Protein AF-A0A3D5KR63-F1 (afdb_monomer_lite)

pLDDT: mean 87.63, std 10.9, range [44.59, 97.62]

Secondary structure (DSSP, 8-state):
----HHHHHHHHHHHHHHHHTT--BTTPPPPPHHHHHHHHHHHHHHHHHHHH--HHHHSS------S-SS-HHHHHHHHHHHHHHHHHHHTS-HHHHHHTT----TTS-S-TTHHHHHHHHHHHHHHHHHHHHHHH--HHHHHHHHHHHHHHHHTT-HHHHHHHHHHHHHHHHHHSSS--HHHHHHHHHHHHHHHHHHHHHHHHHHHHHTTSS--HHHHHHHTTB-HHHHHSSS-TTHHHHHHHHHHHHHHHHHHHHHS------HHHHHT--

Radius of gyration: 22.44 Å; chains: 1; bounding box: 54×54×46 Å

Sequence (273 aa):
MIINPHICYILGFLVSILVYQLGWSDVYPPLSISLLIFLGVTIASHFFSSYQWKKSVASASFKKSERAKINPWLITVVVYFLWTLDFFHEGGIPLIKILTHQPYDYKQFGVPSLHVFTVTFASFYCIYLLYFFLNTKQRHYFLLYIINMSASFLIYSRSMLFFNLASSFFLYLILLKQIPLRIIYIGTPVVLVLFYFFGMVGTKRVSEESGVLYDHNLFLDNGRATKEFRESKIPKEFFWSYFYISSPLANLQVNINTYKVKPITVTRILEYV

Foldseek 3Di:
DQDQVLVVVLVLVVVLVVLQVVCQFPLFDDFDPVNVVVNVVSNVVSVVVSVVPDCCVLPVDPPLPQDDPDDLVVVLVVLVVLVVQQQVVQVHFQLVCVVVVHDDDLVPGGDPPSVVVSLVVLLVSLLVLLLNCVRNVDVVSVVSSVVSLCSCNRSVPPPSNVSSVVSNVSSVSSVPPDDDVCCVVVVVVVVVVVLLVQLQVVQCVQQVVVVHDRDLVSVCVVRVGDPCLVPDPDPSSNVVVSCVSHVVSSVVRVCVVPDDDDDDDPVVVVVVD

Structure (mmCIF, N/CA/C/O backbone):
data_AF-A0A3D5KR63-F1
#
_entry.id   AF-A0A3D5KR63-F1
#
loop_
_atom_site.group_PDB
_atom_site.id
_atom_site.type_symbol
_atom_site.label_atom_id
_atom_site.label_alt_id
_atom_site.label_comp_id
_atom_site.label_asym_id
_atom_site.label_entity_id
_atom_site.label_seq_id
_atom_site.pdbx_PDB_ins_code
_atom_site.Cartn_x
_atom_site.Cartn_y
_atom_site.Cartn_z
_atom_site.occupancy
_atom_site.B_iso_or_equiv
_atom_site.auth_seq_id
_atom_site.auth_comp_id
_atom_site.auth_asym_id
_atom_site.auth_atom_id
_atom_site.pdbx_PDB_model_num
ATOM 1 N N . MET A 1 1 ? 2.847 6.114 20.865 1.00 47.84 1 MET A N 1
ATOM 2 C CA . MET A 1 1 ? 2.874 7.001 19.686 1.00 47.84 1 MET A CA 1
ATOM 3 C C . MET A 1 1 ? 1.706 6.558 18.836 1.00 47.84 1 MET A C 1
ATOM 5 O O . MET A 1 1 ? 1.782 5.486 18.258 1.00 47.84 1 MET A O 1
ATOM 9 N N . ILE A 1 2 ? 0.579 7.266 18.915 1.00 53.16 2 ILE A N 1
ATOM 10 C CA . ILE A 1 2 ? -0.562 6.945 18.051 1.00 53.16 2 ILE A CA 1
ATOM 11 C C . ILE A 1 2 ? -0.111 7.308 16.642 1.00 53.16 2 ILE A C 1
ATOM 13 O O . ILE A 1 2 ? 0.530 8.348 16.478 1.00 53.16 2 ILE A O 1
ATOM 17 N N . ILE A 1 3 ? -0.339 6.413 15.683 1.00 68.25 3 ILE A N 1
ATOM 18 C CA . ILE A 1 3 ? 0.099 6.575 14.298 1.00 68.25 3 ILE A CA 1
ATOM 19 C C . ILE A 1 3 ? -0.317 7.956 13.806 1.00 68.25 3 ILE A C 1
ATOM 21 O O . ILE A 1 3 ? -1.502 8.251 13.664 1.00 68.25 3 ILE A O 1
ATOM 25 N N . ASN A 1 4 ? 0.674 8.818 13.618 1.00 80.06 4 ASN A N 1
ATOM 26 C CA . ASN A 1 4 ? 0.459 10.148 13.095 1.00 80.06 4 ASN A CA 1
ATOM 27 C C . ASN A 1 4 ? 0.419 10.016 11.566 1.00 80.06 4 ASN A C 1
ATOM 29 O O . ASN A 1 4 ? 1.430 9.606 10.987 1.00 80.06 4 ASN A O 1
ATOM 33 N N . PRO A 1 5 ? -0.706 10.335 10.903 1.00 83.62 5 PRO A N 1
ATOM 34 C CA . PRO A 1 5 ? -0.823 10.180 9.454 1.00 83.62 5 PRO A CA 1
ATOM 35 C C . PRO A 1 5 ? 0.239 10.991 8.700 1.00 83.62 5 PRO A C 1
ATOM 37 O O . PRO A 1 5 ? 0.730 10.547 7.663 1.00 83.62 5 PRO A O 1
ATOM 40 N N . HIS A 1 6 ? 0.680 12.125 9.256 1.00 88.94 6 HIS A N 1
ATOM 41 C CA . HIS A 1 6 ? 1.774 12.901 8.682 1.00 88.94 6 HIS A CA 1
ATOM 42 C C . HIS A 1 6 ? 3.114 12.161 8.756 1.00 88.94 6 HIS A C 1
ATOM 44 O O . HIS A 1 6 ? 3.881 12.215 7.802 1.00 88.94 6 HIS A O 1
ATOM 50 N N . ILE A 1 7 ? 3.378 11.410 9.831 1.00 88.25 7 ILE A N 1
ATOM 51 C CA . ILE A 1 7 ? 4.582 10.569 9.929 1.00 88.25 7 ILE A CA 1
ATOM 52 C C . ILE A 1 7 ? 4.519 9.423 8.913 1.00 88.25 7 ILE A C 1
ATOM 54 O O . ILE A 1 7 ? 5.523 9.137 8.270 1.00 88.25 7 ILE A O 1
ATOM 58 N N . CYS A 1 8 ? 3.355 8.793 8.713 1.00 86.62 8 CYS A N 1
ATOM 59 C CA . CYS A 1 8 ? 3.197 7.761 7.681 1.00 86.62 8 CYS A CA 1
ATOM 60 C C . CYS A 1 8 ? 3.480 8.295 6.274 1.00 86.62 8 CYS A C 1
ATOM 62 O O . CYS A 1 8 ? 4.173 7.627 5.510 1.00 86.62 8 CYS A O 1
ATOM 64 N N . TYR A 1 9 ? 2.995 9.499 5.957 1.00 91.56 9 TYR A N 1
ATOM 65 C CA . TYR A 1 9 ? 3.309 10.179 4.700 1.00 91.56 9 TYR A CA 1
ATOM 66 C C . TYR A 1 9 ? 4.823 10.372 4.537 1.00 91.56 9 TYR A C 1
ATOM 68 O O . TYR A 1 9 ? 5.395 9.949 3.534 1.00 91.56 9 TYR A O 1
ATOM 76 N N . ILE A 1 10 ? 5.482 10.947 5.551 1.00 93.06 10 ILE A N 1
ATOM 77 C CA . ILE A 1 10 ? 6.930 11.202 5.534 1.00 93.06 10 ILE A CA 1
ATOM 78 C C . ILE A 1 10 ? 7.702 9.898 5.313 1.00 93.06 10 ILE A C 1
ATOM 80 O O . ILE A 1 10 ? 8.528 9.822 4.409 1.00 93.06 10 ILE A O 1
ATOM 84 N N . LEU A 1 11 ? 7.410 8.858 6.100 1.00 91.25 11 LEU A N 1
ATOM 85 C CA . LEU A 1 11 ? 8.089 7.567 5.989 1.00 91.25 11 LEU A CA 1
ATOM 86 C C . LEU A 1 11 ? 7.862 6.913 4.622 1.00 91.25 11 LEU A C 1
ATOM 88 O O . LEU A 1 11 ? 8.813 6.390 4.050 1.00 91.25 11 LEU A O 1
ATOM 92 N N . GLY A 1 12 ? 6.643 6.969 4.076 1.00 91.75 12 GLY A N 1
ATOM 93 C CA . GLY A 1 12 ? 6.335 6.403 2.761 1.00 91.75 12 GLY A CA 1
ATOM 94 C C . GLY A 1 12 ? 7.165 7.033 1.640 1.00 91.75 12 GLY A C 1
ATOM 95 O O . GLY A 1 12 ? 7.781 6.316 0.847 1.00 91.75 12 GLY A O 1
ATOM 96 N N . PHE A 1 13 ? 7.249 8.366 1.606 1.00 94.12 13 PHE A N 1
ATOM 97 C CA . PHE A 1 13 ? 8.059 9.068 0.609 1.00 94.12 13 PHE A CA 1
ATOM 98 C C . PHE A 1 13 ? 9.561 8.886 0.834 1.00 94.12 13 PHE A C 1
ATOM 100 O O . PHE A 1 13 ? 10.281 8.647 -0.131 1.00 94.12 13 PHE A O 1
ATOM 107 N N . LEU A 1 14 ? 10.041 8.928 2.082 1.00 94.62 14 LEU A N 1
ATOM 108 C CA . LEU A 1 14 ? 11.457 8.699 2.382 1.00 94.62 14 LEU A CA 1
ATOM 109 C C . LEU A 1 14 ? 11.905 7.294 1.978 1.00 94.62 14 LEU A C 1
ATOM 111 O O . LEU A 1 14 ? 12.930 7.160 1.318 1.00 94.62 14 LEU A O 1
ATOM 115 N N . VAL A 1 15 ? 11.130 6.257 2.312 1.00 94.19 15 VAL A N 1
ATOM 116 C CA . VAL A 1 15 ? 11.424 4.880 1.885 1.00 94.19 15 VAL A CA 1
ATOM 117 C C . VAL A 1 15 ? 11.458 4.790 0.363 1.00 94.19 15 VAL A C 1
ATOM 119 O O . VAL A 1 15 ? 12.393 4.216 -0.185 1.00 94.19 15 VAL A O 1
ATOM 122 N N . SER A 1 16 ? 10.494 5.402 -0.327 1.00 94.94 16 SER A N 1
ATOM 123 C CA . SER A 1 16 ? 10.452 5.387 -1.793 1.00 94.94 16 SER A CA 1
ATOM 124 C C . SER A 1 16 ? 11.680 6.065 -2.411 1.00 94.94 16 SER A C 1
ATOM 126 O O . SER A 1 16 ? 12.264 5.517 -3.341 1.00 94.94 16 SER A O 1
ATOM 128 N N . ILE A 1 17 ? 12.118 7.210 -1.871 1.00 95.25 17 ILE A N 1
ATOM 129 C CA . ILE A 1 17 ? 13.325 7.928 -2.321 1.00 95.25 17 ILE A CA 1
ATOM 130 C C . ILE A 1 17 ? 14.590 7.105 -2.049 1.00 95.25 17 ILE A C 1
ATOM 132 O O . ILE A 1 17 ? 15.424 6.966 -2.939 1.00 95.25 17 ILE A O 1
ATOM 136 N N . LEU A 1 18 ? 14.731 6.535 -0.848 1.00 95.31 18 LEU A N 1
ATOM 137 C CA . LEU A 1 18 ? 15.888 5.710 -0.485 1.00 95.31 18 LEU A CA 1
ATOM 138 C C . LEU A 1 18 ? 15.997 4.476 -1.382 1.00 95.31 18 LEU A C 1
ATOM 140 O O . LEU A 1 18 ? 17.075 4.171 -1.881 1.00 95.31 18 LEU A O 1
ATOM 144 N N . VAL A 1 19 ? 14.877 3.791 -1.625 1.00 95.56 19 VAL A N 1
ATOM 145 C CA . VAL A 1 19 ? 14.842 2.641 -2.534 1.00 95.56 19 VAL A CA 1
ATOM 146 C C . VAL A 1 19 ? 15.155 3.084 -3.961 1.00 95.56 19 VAL A C 1
ATOM 148 O O . VAL A 1 19 ? 15.940 2.418 -4.621 1.00 95.56 19 VAL A O 1
ATOM 151 N N . TYR A 1 20 ? 14.632 4.222 -4.430 1.00 95.88 20 TYR A N 1
ATOM 152 C CA . TYR A 1 20 ? 14.949 4.766 -5.7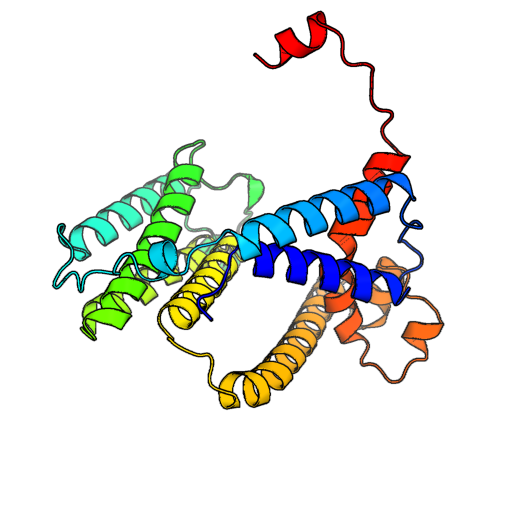57 1.00 95.88 20 TYR A CA 1
ATOM 153 C C . TYR A 1 20 ? 16.456 4.958 -5.968 1.00 95.88 20 TYR A C 1
ATOM 155 O O . TYR A 1 20 ? 16.991 4.596 -7.015 1.00 95.88 20 TYR A O 1
ATOM 163 N N . GLN A 1 21 ? 17.145 5.480 -4.950 1.00 94.19 21 GLN A N 1
ATOM 164 C CA . GLN A 1 21 ? 18.584 5.753 -4.981 1.00 94.19 21 GLN A CA 1
ATOM 165 C C . GLN A 1 21 ? 19.458 4.497 -5.076 1.00 94.19 21 GLN A C 1
ATOM 167 O O . GLN A 1 21 ? 20.627 4.622 -5.422 1.00 94.19 21 GLN A O 1
ATOM 172 N N . LEU A 1 22 ? 18.912 3.298 -4.836 1.00 94.69 22 LEU A N 1
ATOM 173 C CA . LEU A 1 22 ? 19.649 2.047 -5.043 1.00 94.69 22 LEU A CA 1
ATOM 174 C C . LEU A 1 22 ? 20.003 1.803 -6.518 1.00 94.69 22 LEU A C 1
ATOM 176 O O . LEU A 1 22 ? 20.875 0.989 -6.792 1.00 94.69 22 LEU A O 1
ATOM 180 N N . GLY A 1 23 ? 19.326 2.469 -7.465 1.00 94.75 23 GLY A N 1
ATOM 181 C CA . GLY A 1 23 ? 19.724 2.449 -8.877 1.00 94.75 23 GLY A CA 1
ATOM 182 C C . GLY A 1 23 ? 19.679 1.066 -9.534 1.00 94.75 23 GLY A C 1
ATOM 183 O O . GLY A 1 23 ? 20.458 0.788 -10.437 1.00 94.75 23 GLY A O 1
ATOM 184 N N . TRP A 1 24 ? 18.796 0.167 -9.092 1.00 95.81 24 TRP A N 1
ATOM 185 C CA . TRP A 1 24 ? 18.735 -1.196 -9.628 1.00 95.81 24 TRP A CA 1
ATOM 186 C C . TRP A 1 24 ? 18.105 -1.301 -11.023 1.00 95.81 24 TRP A C 1
ATOM 188 O O . TRP A 1 24 ? 18.183 -2.374 -11.611 1.00 95.81 24 TRP A O 1
ATOM 198 N N . SER A 1 25 ? 17.503 -0.239 -11.572 1.00 95.56 25 SER A N 1
ATOM 199 C CA . SER A 1 25 ? 16.908 -0.223 -12.920 1.00 95.56 25 SER A CA 1
ATOM 200 C C . SER A 1 25 ? 17.445 0.921 -13.782 1.00 95.56 25 SER A C 1
ATOM 202 O O . SER A 1 25 ? 17.380 2.082 -13.383 1.00 95.56 25 SER A O 1
ATOM 204 N N . ASP A 1 26 ? 17.864 0.597 -15.008 1.00 94.00 26 ASP A N 1
ATOM 205 C CA . ASP A 1 26 ? 18.277 1.557 -16.043 1.00 94.00 26 ASP A CA 1
ATOM 206 C C . ASP A 1 26 ? 17.087 2.281 -16.707 1.00 94.00 26 ASP A C 1
ATOM 208 O O . ASP A 1 26 ? 17.275 3.194 -17.511 1.00 94.00 26 ASP A O 1
ATOM 212 N N . VAL A 1 27 ? 15.840 1.879 -16.420 1.00 93.19 27 VAL A N 1
ATOM 213 C CA . VAL A 1 27 ? 14.636 2.551 -16.957 1.00 93.19 27 VAL A CA 1
ATOM 214 C C . VAL A 1 27 ? 14.380 3.882 -16.248 1.00 93.19 27 VAL A C 1
ATOM 216 O O . VAL A 1 27 ? 13.707 4.763 -16.786 1.00 93.19 27 VAL A O 1
ATOM 219 N N . TYR A 1 28 ? 14.872 4.033 -15.022 1.00 93.88 28 TYR A N 1
ATOM 220 C CA . TYR A 1 28 ? 14.509 5.149 -14.167 1.00 93.88 28 TYR A CA 1
ATOM 221 C C . TYR A 1 28 ? 15.292 6.415 -14.517 1.00 93.88 28 TYR A C 1
ATOM 223 O O . TYR A 1 28 ? 16.520 6.424 -14.431 1.00 93.88 28 TYR A O 1
ATOM 231 N N . PRO A 1 29 ? 14.612 7.521 -14.871 1.00 94.06 29 PRO A N 1
ATOM 232 C CA . PRO A 1 29 ? 15.301 8.783 -15.097 1.00 94.06 29 PRO A CA 1
ATOM 233 C C . PRO A 1 29 ? 15.874 9.335 -13.780 1.00 94.06 29 PRO A C 1
ATOM 235 O O . PRO A 1 29 ? 15.323 9.082 -12.708 1.00 94.06 29 PRO A O 1
ATOM 238 N N . PRO A 1 30 ? 16.933 10.154 -13.811 1.00 93.88 30 PRO A N 1
ATOM 239 C CA . PRO A 1 30 ? 17.358 10.873 -12.615 1.00 93.88 30 PRO A CA 1
ATOM 240 C C . PRO A 1 30 ? 16.238 11.805 -12.125 1.00 93.88 30 PRO A C 1
ATOM 242 O O . PRO A 1 30 ? 15.554 12.449 -12.927 1.00 93.88 30 PRO A O 1
ATOM 245 N N . LEU A 1 31 ? 16.048 11.885 -10.804 1.00 94.56 31 LEU A N 1
ATOM 246 C CA . LEU A 1 31 ? 15.068 12.794 -10.205 1.00 94.56 31 LEU A CA 1
ATOM 247 C C . LEU A 1 31 ? 15.528 14.244 -10.394 1.00 94.56 31 LEU A C 1
ATOM 249 O O . LEU A 1 31 ? 16.666 14.590 -10.073 1.00 94.56 31 LEU A O 1
ATOM 253 N N . SER A 1 32 ? 14.644 15.102 -10.899 1.00 94.81 32 SER A N 1
ATOM 254 C CA . SER A 1 32 ? 14.955 16.514 -11.095 1.00 94.81 32 SER A CA 1
ATOM 255 C C . SER A 1 32 ? 15.048 17.242 -9.756 1.00 94.81 32 SER A C 1
ATOM 257 O O . SER A 1 32 ? 14.340 16.931 -8.795 1.00 94.81 32 SER A O 1
ATOM 259 N N . ILE A 1 33 ? 15.889 18.277 -9.705 1.00 93.56 33 ILE A N 1
ATOM 260 C CA . ILE A 1 33 ? 16.030 19.127 -8.515 1.00 93.56 33 ILE A CA 1
ATOM 261 C C . ILE A 1 33 ? 14.676 19.738 -8.130 1.00 93.56 33 ILE A C 1
ATOM 263 O O . ILE A 1 33 ? 14.331 19.773 -6.954 1.00 93.56 33 ILE A O 1
ATOM 267 N N . SER A 1 34 ? 13.866 20.154 -9.110 1.00 93.19 34 SER A N 1
ATOM 268 C CA . SER A 1 34 ? 12.525 20.695 -8.864 1.00 93.19 34 SER A CA 1
ATOM 269 C C . SER A 1 34 ? 11.605 19.690 -8.167 1.00 93.19 34 SER A C 1
ATOM 271 O O . SER A 1 34 ? 10.901 20.067 -7.232 1.00 93.19 34 SER A O 1
ATOM 273 N N . LEU A 1 35 ? 11.630 18.414 -8.576 1.00 94.50 35 LEU A N 1
ATOM 274 C CA . LEU A 1 35 ? 10.845 17.366 -7.922 1.00 94.50 35 LEU A CA 1
ATOM 275 C C . LEU A 1 35 ? 11.349 17.105 -6.497 1.00 94.50 35 LEU A C 1
ATOM 277 O O . LEU A 1 35 ? 10.546 16.992 -5.575 1.00 94.50 35 LEU A O 1
ATOM 281 N N . LEU A 1 36 ? 12.666 17.056 -6.298 1.00 95.19 36 LEU A N 1
ATOM 282 C CA . LEU A 1 36 ? 13.259 16.871 -4.972 1.00 95.19 36 LEU A CA 1
ATOM 283 C C . LEU A 1 36 ? 12.922 18.027 -4.023 1.00 95.19 36 LEU A C 1
ATOM 285 O O . LEU A 1 36 ? 12.570 17.778 -2.873 1.00 95.19 36 LEU A O 1
ATOM 289 N N . ILE A 1 37 ? 12.961 19.274 -4.503 1.00 96.12 37 ILE A N 1
ATOM 290 C CA . ILE A 1 37 ? 12.535 20.450 -3.734 1.00 96.12 37 ILE A CA 1
ATOM 291 C C . ILE A 1 37 ? 11.049 20.343 -3.390 1.00 96.12 37 ILE A C 1
ATOM 293 O O . ILE A 1 37 ? 10.687 20.531 -2.232 1.00 96.12 37 ILE A O 1
ATOM 297 N N . PHE A 1 38 ? 10.192 20.003 -4.357 1.00 95.38 38 PHE A N 1
ATOM 298 C CA . PHE A 1 38 ? 8.760 19.816 -4.115 1.00 95.38 38 PHE A CA 1
ATOM 299 C C . PHE A 1 38 ? 8.506 18.767 -3.024 1.00 95.38 38 PHE A C 1
ATOM 301 O O . PHE A 1 38 ? 7.830 19.052 -2.034 1.00 95.38 38 PHE A O 1
ATOM 308 N N . LEU A 1 39 ? 9.102 17.579 -3.152 1.00 95.81 39 LEU A N 1
ATOM 309 C CA . LEU A 1 39 ? 8.980 16.521 -2.151 1.00 95.81 39 LEU A CA 1
ATOM 310 C C . LEU A 1 39 ? 9.529 16.977 -0.794 1.00 95.81 39 LEU A C 1
ATOM 312 O O . LEU A 1 39 ? 8.858 16.783 0.218 1.00 95.81 39 LEU A O 1
ATOM 316 N N . GLY A 1 40 ? 10.680 17.651 -0.771 1.00 96.62 40 GLY A N 1
ATOM 317 C CA . GLY A 1 40 ? 11.281 18.214 0.438 1.00 96.62 40 GLY A CA 1
ATOM 318 C C . GLY A 1 40 ? 10.363 19.203 1.156 1.00 96.62 40 GLY A C 1
ATOM 319 O O . GLY A 1 40 ? 10.174 19.091 2.366 1.00 96.62 40 GLY A O 1
ATOM 320 N N . VAL A 1 41 ? 9.719 20.112 0.417 1.00 97.25 41 VAL A N 1
ATOM 321 C CA . VAL A 1 41 ? 8.727 21.047 0.967 1.00 97.25 41 VAL A CA 1
ATOM 322 C C . VAL A 1 41 ? 7.534 20.286 1.542 1.00 97.25 41 VAL A C 1
ATOM 324 O O . VAL A 1 41 ? 7.169 20.535 2.688 1.00 97.25 41 VAL A O 1
ATOM 327 N N . THR A 1 42 ? 6.962 19.315 0.818 1.00 96.56 42 THR A N 1
ATOM 328 C CA . THR A 1 42 ? 5.816 18.544 1.343 1.00 96.56 42 THR A CA 1
ATOM 329 C C . THR A 1 42 ? 6.176 17.747 2.598 1.00 96.56 42 THR A C 1
ATOM 331 O O . THR A 1 42 ? 5.406 17.731 3.559 1.00 96.56 42 THR A O 1
ATOM 334 N N . ILE A 1 43 ? 7.365 17.137 2.639 1.00 96.19 43 ILE A N 1
ATOM 335 C CA . ILE A 1 43 ? 7.879 16.419 3.808 1.00 96.19 43 ILE A CA 1
ATOM 336 C C . ILE A 1 43 ? 8.051 17.383 4.985 1.00 96.19 43 ILE A C 1
ATOM 338 O O . ILE A 1 43 ? 7.604 17.067 6.086 1.00 96.19 43 ILE A O 1
ATOM 342 N N . ALA A 1 44 ? 8.627 18.568 4.766 1.00 95.50 44 ALA A N 1
ATOM 343 C CA . ALA A 1 44 ? 8.794 19.584 5.803 1.00 95.50 44 ALA A CA 1
ATOM 344 C C . ALA A 1 44 ? 7.443 20.095 6.336 1.00 95.50 44 ALA A C 1
ATOM 346 O O . ALA A 1 44 ? 7.254 20.190 7.551 1.00 95.50 44 ALA A O 1
ATOM 347 N N . SER A 1 45 ? 6.472 20.354 5.453 1.00 95.19 45 SER A N 1
ATOM 348 C CA . SER A 1 45 ? 5.111 20.737 5.844 1.00 95.19 45 SER A CA 1
ATOM 349 C C . SER A 1 45 ? 4.451 19.655 6.697 1.00 95.19 45 SER A C 1
ATOM 351 O O . SER A 1 45 ? 3.952 19.950 7.782 1.00 95.19 45 SER A O 1
ATOM 353 N N . HIS A 1 46 ? 4.509 18.391 6.267 1.00 94.38 46 HIS A N 1
ATOM 354 C CA . HIS A 1 46 ? 3.972 17.274 7.043 1.00 94.38 46 HIS A CA 1
ATOM 355 C C . HIS A 1 46 ? 4.721 17.074 8.361 1.00 94.38 46 HIS A C 1
ATOM 357 O O . HIS A 1 46 ? 4.097 16.742 9.366 1.00 94.38 46 HIS A O 1
ATOM 363 N N . PHE A 1 47 ? 6.032 17.309 8.403 1.00 92.25 47 PHE A N 1
ATOM 364 C CA . PHE A 1 47 ? 6.805 17.236 9.639 1.00 92.25 47 PHE A CA 1
ATOM 365 C C . PHE A 1 47 ? 6.310 18.275 10.649 1.00 92.25 47 PHE A C 1
ATOM 367 O O . PHE A 1 47 ? 6.027 17.931 11.799 1.00 92.25 47 PHE A O 1
ATOM 374 N N . PHE A 1 48 ? 6.090 19.515 10.213 1.00 91.12 48 PHE A N 1
ATOM 375 C CA . PHE A 1 48 ? 5.539 20.565 11.067 1.00 91.12 48 PHE A CA 1
ATOM 376 C C . PHE A 1 48 ? 4.105 20.257 11.525 1.00 91.12 48 PHE A C 1
ATOM 378 O O . PHE A 1 48 ? 3.808 20.331 12.720 1.00 91.12 48 PHE A O 1
ATOM 385 N N . SER A 1 49 ? 3.232 19.805 10.617 1.00 90.06 49 SER A N 1
ATOM 386 C CA . SER A 1 49 ? 1.887 19.331 10.975 1.00 90.06 49 SER A CA 1
ATOM 387 C C . SER A 1 49 ? 1.930 18.150 11.945 1.00 90.06 49 SER A C 1
ATOM 389 O O . SER A 1 49 ? 1.077 18.038 12.824 1.00 90.06 49 SER A O 1
ATOM 391 N N . SER A 1 50 ? 2.949 17.290 11.851 1.00 88.25 50 SER A N 1
ATOM 392 C CA . SER A 1 50 ? 3.115 16.165 12.766 1.00 88.25 50 SER A CA 1
ATOM 393 C C . SER A 1 50 ? 3.420 16.614 14.198 1.00 88.25 50 SER A C 1
ATOM 395 O O . SER A 1 50 ? 2.925 15.995 15.139 1.00 88.25 50 SER A O 1
ATOM 397 N N . TYR A 1 51 ? 4.164 17.712 14.367 1.00 82.88 51 TYR A N 1
ATOM 398 C CA . TYR A 1 51 ? 4.448 18.314 15.671 1.00 82.88 51 TYR A CA 1
ATOM 399 C C . TYR A 1 51 ? 3.207 18.992 16.262 1.00 82.88 51 TYR A C 1
ATOM 401 O O . TYR A 1 51 ? 2.931 18.878 17.456 1.00 82.88 51 TYR A O 1
ATOM 409 N N . GLN A 1 52 ? 2.416 19.653 15.411 1.00 82.88 52 GLN A N 1
ATOM 410 C CA . GLN A 1 52 ? 1.146 20.268 15.802 1.00 82.88 52 GLN A CA 1
ATOM 411 C C . GLN A 1 52 ? 0.026 19.257 16.058 1.00 82.88 52 GLN A C 1
ATOM 413 O O . GLN A 1 52 ? -0.997 19.619 16.647 1.00 82.88 52 GLN A O 1
ATOM 418 N N . TRP A 1 53 ? 0.201 18.000 15.638 1.00 79.06 53 TRP A N 1
ATOM 419 C CA . TRP A 1 53 ? -0.756 16.927 15.869 1.00 79.06 53 TRP A CA 1
ATOM 420 C C . TRP A 1 53 ? -0.879 16.652 17.369 1.00 79.06 53 TRP A C 1
ATOM 422 O O . TRP A 1 53 ? -0.163 15.839 17.965 1.00 79.06 53 TRP A O 1
ATOM 432 N N . LYS A 1 54 ? -1.810 17.360 18.012 1.00 66.69 54 LYS A N 1
ATOM 433 C CA . LYS A 1 54 ? -2.061 17.199 19.435 1.00 66.69 54 LYS A CA 1
ATOM 434 C C . LYS A 1 54 ? -2.515 15.770 19.691 1.00 66.69 54 LYS A C 1
ATOM 436 O O . LYS A 1 54 ? -3.461 15.263 19.084 1.00 66.69 54 LYS A O 1
ATOM 441 N N . LYS A 1 55 ? -1.901 15.157 20.705 1.00 57.00 55 LYS A N 1
ATOM 442 C CA . LYS A 1 55 ? -2.307 13.862 21.269 1.00 57.00 55 LYS A CA 1
ATOM 443 C C . LYS A 1 55 ? -3.801 13.829 21.618 1.00 57.00 55 LYS A C 1
ATOM 445 O O . LYS A 1 55 ? -4.354 12.743 21.664 1.00 57.00 55 LYS A O 1
ATOM 450 N N . SER A 1 56 ? -4.444 14.989 21.797 1.00 48.09 56 SER A N 1
ATOM 451 C CA . SER A 1 56 ? -5.880 15.151 22.029 1.00 48.09 56 SER A CA 1
ATOM 452 C C . SER A 1 56 ? -6.781 14.781 20.851 1.00 48.09 56 SER A C 1
ATOM 454 O O . SER A 1 56 ? -7.925 14.467 21.114 1.00 48.09 56 SER A O 1
ATOM 456 N N . VAL A 1 57 ? -6.330 14.769 19.589 1.00 52.41 57 VAL A N 1
ATOM 457 C CA . VAL A 1 57 ? -7.119 14.198 18.464 1.00 52.41 57 VAL A CA 1
ATOM 458 C C . VAL A 1 57 ? -7.043 12.671 18.496 1.00 52.41 57 VAL A C 1
ATOM 460 O O . VAL A 1 57 ? -8.008 11.966 18.237 1.00 52.41 57 VAL A O 1
ATOM 463 N N . ALA A 1 58 ? -5.889 12.161 18.912 1.00 50.50 58 ALA A N 1
ATOM 464 C CA . ALA A 1 58 ? -5.619 10.743 19.077 1.00 50.50 58 ALA A CA 1
ATOM 465 C C . ALA A 1 58 ? -6.221 10.168 20.386 1.00 50.50 58 ALA A C 1
ATOM 467 O O . ALA A 1 58 ? -6.502 8.976 20.488 1.00 50.50 58 ALA A O 1
ATOM 468 N N . SER A 1 59 ? -6.440 11.029 21.386 1.00 44.59 59 SER A N 1
ATOM 469 C CA . SER A 1 59 ? -7.070 10.744 22.677 1.00 44.59 59 SER A CA 1
ATOM 470 C C . SER A 1 59 ? -8.444 11.392 22.835 1.00 44.59 59 SER A C 1
ATOM 472 O O . SER A 1 59 ? -9.013 11.288 23.924 1.00 44.59 59 SER A O 1
ATOM 474 N N . ALA A 1 60 ? -8.985 12.039 21.793 1.00 48.00 60 ALA A N 1
ATOM 475 C CA . ALA A 1 60 ? -10.405 12.362 21.666 1.00 48.00 60 ALA A CA 1
ATOM 476 C C . ALA A 1 60 ? -11.091 11.019 21.486 1.00 48.00 60 ALA A C 1
ATOM 478 O O . ALA A 1 60 ? -11.371 10.570 20.384 1.00 48.00 60 ALA A O 1
ATOM 479 N N . SER A 1 61 ? -11.169 10.340 22.626 1.00 48.47 61 SER A N 1
ATOM 480 C CA . SER A 1 61 ? -11.750 9.057 22.916 1.00 48.47 61 SER A CA 1
ATOM 481 C C . SER A 1 61 ? -12.367 8.418 21.683 1.00 48.47 61 SER A C 1
ATOM 483 O O . SER A 1 61 ? -13.470 8.796 21.277 1.00 48.47 61 SER A O 1
ATOM 485 N N . PHE A 1 62 ? -11.752 7.341 21.198 1.00 54.62 62 PHE A N 1
ATOM 486 C CA . PHE A 1 62 ? -12.570 6.173 20.915 1.00 54.62 62 PHE A CA 1
ATOM 487 C C . PHE A 1 62 ? -13.366 5.908 22.199 1.00 54.62 62 PHE A C 1
ATOM 489 O O . PHE A 1 62 ? -12.919 5.180 23.085 1.00 54.62 62 PHE A O 1
ATOM 496 N N . LYS A 1 63 ? -14.498 6.610 22.373 1.00 54.34 63 LYS A N 1
ATOM 497 C CA . LYS A 1 63 ? -15.467 6.282 23.405 1.00 54.34 63 LYS A CA 1
ATOM 498 C C . LYS A 1 63 ? -15.743 4.820 23.144 1.00 54.34 63 LYS A C 1
ATOM 500 O O . LYS A 1 63 ? -15.961 4.453 21.988 1.00 54.34 63 LYS A O 1
ATOM 505 N N . LYS A 1 64 ? -15.655 3.996 24.185 1.00 57.41 64 LYS A N 1
ATOM 506 C CA . LYS A 1 64 ? -16.110 2.611 24.130 1.00 57.41 64 LYS A CA 1
ATOM 507 C C . LYS A 1 64 ? -17.563 2.673 23.661 1.00 57.41 64 LYS A C 1
ATOM 509 O O . LYS A 1 64 ? -18.465 2.936 24.444 1.00 57.41 64 LYS A O 1
ATOM 514 N N . SER A 1 65 ? -17.777 2.577 22.355 1.00 60.66 65 SER A N 1
ATOM 515 C CA . SER A 1 65 ? -19.103 2.442 21.796 1.00 60.66 65 SER A CA 1
ATOM 516 C C . SER A 1 65 ? -19.470 1.009 22.112 1.00 60.66 65 SER A C 1
ATOM 518 O O . SER A 1 65 ? -18.851 0.076 21.604 1.00 60.66 65 SER A O 1
ATOM 520 N N . GLU A 1 66 ? -20.385 0.839 23.058 1.00 63.94 66 GLU A N 1
ATOM 521 C CA . GLU A 1 66 ? -20.699 -0.488 23.582 1.00 63.94 66 GLU A CA 1
ATOM 522 C C . GLU A 1 66 ? -21.389 -1.359 22.527 1.00 63.94 66 GLU A C 1
ATOM 524 O O . GLU A 1 66 ? -21.252 -2.584 22.563 1.00 63.94 66 GLU A O 1
ATOM 529 N N . ARG A 1 67 ? -22.072 -0.742 21.547 1.00 68.06 67 ARG A N 1
ATOM 530 C CA . ARG A 1 67 ? -22.728 -1.410 20.413 1.00 68.06 67 ARG A CA 1
ATOM 531 C C . ARG A 1 67 ? -22.835 -0.508 19.184 1.00 68.06 67 ARG A C 1
ATOM 533 O O . ARG A 1 67 ? -22.955 0.712 19.308 1.00 68.06 67 ARG A O 1
ATOM 540 N N . ALA A 1 68 ? -22.847 -1.130 18.005 1.00 75.19 68 ALA A N 1
ATOM 541 C CA . ALA A 1 68 ? -23.226 -0.459 16.769 1.00 75.19 68 ALA A CA 1
ATOM 542 C C . ALA A 1 68 ? -24.673 0.053 16.882 1.00 75.19 68 ALA A C 1
ATOM 544 O O . ALA A 1 68 ? -25.543 -0.643 17.403 1.00 75.19 68 ALA A O 1
ATOM 545 N N . LYS A 1 69 ? -24.932 1.273 16.395 1.00 79.81 69 LYS A N 1
ATOM 546 C CA . LYS A 1 69 ? -26.276 1.884 16.433 1.00 79.81 69 LYS A CA 1
ATOM 547 C C . LYS A 1 69 ? -27.277 1.180 15.511 1.00 79.81 69 LYS A C 1
ATOM 549 O O . LYS A 1 69 ? -28.477 1.263 15.735 1.00 79.81 69 LYS A O 1
ATOM 554 N N . ILE A 1 70 ? -26.775 0.520 14.472 1.00 85.50 70 ILE A N 1
ATOM 555 C CA . ILE A 1 70 ? -27.555 -0.175 13.448 1.00 85.50 70 ILE A CA 1
ATOM 556 C C . ILE A 1 70 ? -27.146 -1.648 13.469 1.00 85.50 70 ILE A C 1
ATOM 558 O O . ILE A 1 70 ? -25.979 -1.964 13.714 1.00 85.50 70 ILE A O 1
ATOM 562 N N . ASN A 1 71 ? -28.100 -2.545 13.209 1.00 92.62 71 ASN A N 1
ATOM 563 C CA . ASN A 1 71 ? -27.846 -3.981 13.156 1.00 92.62 71 ASN A CA 1
ATOM 564 C C . ASN A 1 71 ? -26.792 -4.307 12.071 1.00 92.62 71 ASN A C 1
ATOM 566 O O . ASN A 1 71 ? -27.048 -4.072 10.887 1.00 92.62 71 ASN A O 1
ATOM 570 N N . PRO A 1 72 ? -25.625 -4.872 12.433 1.00 94.81 72 PRO A N 1
ATOM 571 C CA . PRO A 1 72 ? -24.562 -5.147 11.472 1.00 94.81 72 PRO A CA 1
ATOM 572 C C . PRO A 1 72 ? -24.938 -6.248 10.461 1.00 94.81 72 PRO A C 1
ATOM 574 O O . PRO A 1 72 ? -24.466 -6.241 9.326 1.00 94.81 72 PRO A O 1
ATOM 577 N N . TRP A 1 73 ? -25.849 -7.159 10.805 1.00 96.62 73 TRP A N 1
ATOM 578 C CA . TRP A 1 73 ? -26.349 -8.143 9.842 1.00 96.62 73 TRP A CA 1
ATOM 579 C C . TRP A 1 73 ? -27.124 -7.476 8.708 1.00 96.62 73 TRP A C 1
ATOM 581 O O . TRP A 1 73 ? -26.890 -7.788 7.545 1.00 96.62 73 TRP A O 1
ATOM 591 N N . LEU A 1 74 ? -27.977 -6.499 9.037 1.00 96.56 74 LEU A N 1
ATOM 592 C CA . LEU A 1 74 ? -28.748 -5.750 8.045 1.00 96.56 74 LEU A CA 1
ATOM 593 C C . LEU A 1 74 ? -27.827 -4.995 7.081 1.00 96.56 74 LEU A C 1
ATOM 595 O O . LEU A 1 74 ? -28.011 -5.081 5.872 1.00 96.56 74 LEU A O 1
ATOM 599 N N . ILE A 1 75 ? -26.806 -4.303 7.600 1.00 96.81 75 ILE A N 1
ATOM 600 C CA . ILE A 1 75 ? -25.854 -3.578 6.744 1.00 96.81 75 ILE A CA 1
ATOM 601 C C . ILE A 1 75 ? -25.079 -4.552 5.849 1.00 96.81 75 ILE A C 1
ATOM 603 O O . ILE A 1 75 ? -24.913 -4.276 4.667 1.00 96.81 75 ILE A O 1
ATOM 607 N N . THR A 1 76 ? -24.654 -5.707 6.373 1.00 97.38 76 THR A N 1
ATOM 608 C CA . THR A 1 76 ? -23.974 -6.732 5.560 1.00 97.38 76 THR A CA 1
ATOM 609 C C . THR A 1 76 ? -24.866 -7.229 4.423 1.00 97.38 76 THR A C 1
ATOM 611 O O . THR A 1 76 ? -24.401 -7.338 3.292 1.00 97.38 76 THR A O 1
ATOM 614 N N . VAL A 1 77 ? -26.153 -7.475 4.690 1.00 97.50 77 VAL A N 1
ATOM 615 C CA . VAL A 1 77 ? -27.123 -7.859 3.651 1.00 97.50 77 VAL A CA 1
ATOM 616 C C . VAL A 1 77 ? -27.261 -6.760 2.598 1.00 97.50 77 VAL A C 1
ATOM 618 O O . VAL A 1 77 ? -27.221 -7.064 1.412 1.00 97.50 77 VAL A O 1
ATOM 621 N N . VAL A 1 78 ? -27.349 -5.489 3.003 1.00 97.25 78 VAL A N 1
ATOM 622 C CA . VAL A 1 78 ? -27.399 -4.355 2.063 1.00 97.25 78 VAL A CA 1
ATOM 623 C C . VAL A 1 78 ? -26.129 -4.282 1.210 1.00 97.25 78 VAL A C 1
ATOM 625 O O . VAL A 1 78 ? -26.225 -4.127 -0.001 1.00 97.25 78 VAL A O 1
ATOM 628 N N . VAL A 1 79 ? -24.942 -4.451 1.800 1.00 97.06 79 VAL A N 1
ATOM 629 C CA . VAL A 1 79 ? -23.670 -4.469 1.053 1.00 97.06 79 VAL A CA 1
ATOM 630 C C . VAL A 1 79 ? -23.656 -5.594 0.016 1.00 97.06 79 VAL A C 1
ATOM 632 O O . VAL A 1 79 ? -23.300 -5.365 -1.136 1.00 97.06 79 VAL A O 1
ATOM 635 N N . TYR A 1 80 ? -24.078 -6.801 0.391 1.00 97.06 80 TYR A N 1
ATOM 636 C CA . TYR A 1 80 ? -24.144 -7.933 -0.535 1.00 97.06 80 TYR A CA 1
ATOM 637 C C . TYR A 1 80 ? -25.241 -7.789 -1.589 1.00 97.06 80 TYR A C 1
ATOM 639 O O . TYR A 1 80 ? -25.067 -8.255 -2.714 1.00 97.06 80 TYR A O 1
ATOM 647 N N . PHE A 1 81 ? -26.332 -7.094 -1.275 1.00 97.25 81 PHE A N 1
ATOM 648 C CA . PHE A 1 81 ? -27.323 -6.701 -2.268 1.00 97.25 81 PHE A CA 1
ATOM 649 C C . PHE A 1 81 ? -26.709 -5.769 -3.323 1.00 97.25 81 PHE A C 1
ATOM 651 O O . PHE A 1 81 ? -26.864 -6.029 -4.512 1.00 97.25 81 PHE A O 1
ATOM 658 N N . LEU A 1 82 ? -25.933 -4.758 -2.913 1.00 97.00 82 LEU A N 1
ATOM 659 C CA . LEU A 1 82 ? -25.222 -3.875 -3.847 1.00 97.00 82 LEU A CA 1
ATOM 660 C C . LEU A 1 82 ? -24.228 -4.649 -4.730 1.00 97.00 82 LEU A C 1
ATOM 662 O O . LEU A 1 82 ? -24.228 -4.466 -5.944 1.00 97.00 82 LEU A O 1
ATOM 666 N N . TRP A 1 83 ? -23.455 -5.580 -4.154 1.00 96.19 83 TRP A N 1
ATOM 667 C CA . TRP A 1 83 ? -22.586 -6.468 -4.941 1.00 96.19 83 TRP A CA 1
ATOM 668 C C . TRP A 1 83 ? -23.360 -7.314 -5.946 1.00 96.19 83 TRP A C 1
ATOM 670 O O . TRP A 1 83 ? -22.906 -7.528 -7.064 1.00 96.19 83 TRP A O 1
ATOM 680 N N . THR A 1 84 ? -24.545 -7.780 -5.559 1.00 95.50 84 THR A N 1
ATOM 681 C CA . THR A 1 84 ? -25.399 -8.579 -6.437 1.00 95.50 84 THR A CA 1
ATOM 682 C C . THR A 1 84 ? -25.883 -7.761 -7.637 1.00 95.50 84 THR A C 1
ATOM 684 O O . THR A 1 84 ? -25.937 -8.296 -8.741 1.00 95.50 84 THR A O 1
ATOM 687 N N . LEU A 1 85 ? -26.168 -6.464 -7.467 1.00 95.88 85 LEU A N 1
ATOM 688 C CA . LEU A 1 85 ? -26.490 -5.573 -8.589 1.00 95.88 85 LEU A CA 1
ATOM 689 C C . LEU A 1 85 ? -25.315 -5.442 -9.570 1.00 95.88 85 LEU A C 1
ATOM 691 O O . LEU A 1 85 ? -25.525 -5.546 -10.778 1.00 95.88 85 LEU A O 1
ATOM 695 N N . ASP A 1 86 ? -24.088 -5.292 -9.061 1.00 94.62 86 ASP A N 1
ATOM 696 C CA . ASP A 1 86 ? -22.879 -5.293 -9.896 1.00 94.62 86 ASP A CA 1
ATOM 697 C C . ASP A 1 86 ? -22.707 -6.632 -10.638 1.00 94.62 86 ASP A C 1
ATOM 699 O O . ASP A 1 86 ? -22.410 -6.643 -11.832 1.00 94.62 86 ASP A O 1
ATOM 703 N N . PHE A 1 87 ? -22.953 -7.767 -9.970 1.00 95.12 87 PHE A N 1
ATOM 704 C CA . PHE A 1 87 ? -22.883 -9.093 -10.597 1.00 95.12 87 PHE A CA 1
ATOM 705 C C . PHE A 1 87 ? -23.940 -9.292 -11.685 1.00 95.12 87 PHE A C 1
ATOM 707 O O . PHE A 1 87 ? -23.646 -9.908 -12.708 1.00 95.12 87 PHE A O 1
ATOM 714 N N . PHE A 1 88 ? -25.158 -8.779 -11.494 1.00 94.06 88 PHE A N 1
ATOM 715 C CA . PHE A 1 88 ? -26.199 -8.845 -12.519 1.00 94.06 88 PHE A CA 1
ATOM 716 C C . PHE A 1 88 ? -25.861 -7.989 -13.735 1.00 94.06 88 PHE A C 1
ATOM 718 O O . PHE A 1 88 ? -26.023 -8.464 -14.856 1.00 94.06 88 PHE A O 1
ATOM 725 N N . HIS A 1 89 ? -25.357 -6.770 -13.528 1.00 93.06 89 HIS A N 1
ATOM 726 C CA . HIS A 1 89 ? -24.921 -5.900 -14.622 1.00 93.06 89 HIS A CA 1
ATOM 727 C C . HIS A 1 89 ? -23.789 -6.533 -15.441 1.00 93.06 89 HIS A C 1
ATOM 729 O O . HIS A 1 89 ? -23.805 -6.491 -16.666 1.00 93.06 89 HIS A O 1
ATOM 735 N N . GLU A 1 90 ? -22.837 -7.173 -14.764 1.00 90.31 90 GLU A N 1
ATOM 736 C CA . GLU A 1 90 ? -21.732 -7.894 -15.396 1.00 90.31 90 GLU A CA 1
ATOM 737 C C . GLU A 1 90 ? -22.173 -9.224 -16.048 1.00 90.31 90 GLU A C 1
ATOM 739 O O . GLU A 1 90 ? -21.447 -9.803 -16.857 1.00 90.31 90 GLU A O 1
ATOM 744 N N . GLY A 1 91 ? -23.344 -9.764 -15.699 1.00 90.94 91 GLY A N 1
ATOM 745 C CA . GLY A 1 91 ? -23.787 -11.091 -16.138 1.00 90.94 91 GLY A CA 1
ATOM 746 C C . GLY A 1 91 ? -23.054 -12.247 -15.445 1.00 90.94 91 GLY A C 1
ATOM 747 O O . GLY A 1 91 ? -22.955 -13.342 -15.994 1.00 90.94 91 GLY A O 1
ATOM 748 N N . GLY A 1 92 ? -22.497 -12.022 -14.253 1.00 91.62 92 GLY A N 1
ATOM 749 C CA . GLY A 1 92 ? -21.875 -13.064 -13.441 1.00 91.62 92 GLY A CA 1
ATOM 750 C C . GLY A 1 92 ? -20.949 -12.535 -12.351 1.00 91.62 92 GLY A C 1
ATOM 751 O O . GLY A 1 92 ? -20.639 -11.349 -12.272 1.00 91.62 92 GLY A O 1
ATOM 752 N N . ILE A 1 93 ? -20.470 -13.451 -11.508 1.00 93.62 93 ILE A N 1
ATOM 753 C CA . ILE A 1 93 ? -19.491 -13.146 -10.460 1.00 93.62 93 ILE A CA 1
ATOM 754 C C . ILE A 1 93 ? -18.080 -13.245 -11.066 1.00 93.62 93 ILE A C 1
ATOM 756 O O . ILE A 1 93 ? -17.734 -14.325 -11.557 1.00 93.62 93 ILE A O 1
ATOM 760 N N . PRO A 1 94 ? -17.241 -12.192 -11.001 1.00 90.44 94 PRO A N 1
ATOM 761 C CA . PRO A 1 94 ? -15.903 -12.181 -11.600 1.00 90.44 94 PRO A CA 1
ATOM 762 C C . PRO A 1 94 ? -15.036 -13.391 -11.259 1.00 90.44 94 PRO A C 1
ATOM 764 O O . PRO A 1 94 ? -14.451 -14.007 -12.147 1.00 90.44 94 PRO A O 1
ATOM 767 N N . LEU A 1 95 ? -14.992 -13.781 -9.981 1.00 89.94 95 LEU A N 1
ATOM 768 C CA . LEU A 1 95 ? -14.227 -14.947 -9.548 1.00 89.94 95 LEU A CA 1
ATOM 769 C C . LEU A 1 95 ? -14.665 -16.229 -10.270 1.00 89.94 95 LEU A C 1
ATOM 771 O O . LEU A 1 95 ? -13.820 -17.005 -10.705 1.00 89.94 95 LEU A O 1
ATOM 775 N N . ILE A 1 96 ? -15.974 -16.440 -10.427 1.00 92.25 96 ILE A N 1
ATOM 776 C CA . ILE A 1 96 ? -16.511 -17.622 -11.113 1.00 92.25 96 ILE A CA 1
ATOM 777 C C . ILE A 1 96 ? -16.165 -17.565 -12.600 1.00 92.25 96 ILE A C 1
ATOM 779 O O . ILE A 1 96 ? -15.719 -18.572 -13.146 1.00 92.25 96 ILE A O 1
ATOM 783 N N . LYS A 1 97 ? -16.300 -16.398 -13.246 1.00 89.06 97 LYS A N 1
ATOM 784 C CA . LYS A 1 97 ? -15.922 -16.219 -14.657 1.00 89.06 97 LYS A CA 1
ATOM 785 C C . LYS A 1 97 ? -14.457 -16.593 -14.897 1.00 89.06 97 LYS A C 1
ATOM 787 O O . LYS A 1 97 ? -14.163 -17.363 -15.803 1.00 89.06 97 LYS A O 1
ATOM 792 N N . ILE A 1 98 ? -13.552 -16.131 -14.034 1.00 86.56 98 ILE A N 1
ATOM 793 C CA . ILE A 1 98 ? -12.117 -16.433 -14.136 1.00 86.56 98 ILE A CA 1
ATOM 794 C C . ILE A 1 98 ? -11.845 -17.927 -13.929 1.00 86.56 98 ILE A C 1
ATOM 796 O O . ILE A 1 98 ? -11.117 -18.529 -14.715 1.00 86.56 98 ILE A O 1
ATOM 800 N N . LEU A 1 99 ? -12.449 -18.541 -12.907 1.00 89.44 99 LEU A N 1
ATOM 801 C CA . LEU A 1 99 ? -12.274 -19.971 -12.621 1.00 89.44 99 LEU A CA 1
ATOM 802 C C . LEU A 1 99 ? -12.866 -20.880 -13.709 1.00 89.44 99 LEU A C 1
ATOM 804 O O . LEU A 1 99 ? -12.429 -22.016 -13.856 1.00 89.44 99 LEU A O 1
ATOM 808 N N . THR A 1 100 ? -13.848 -20.389 -14.464 1.00 91.56 100 THR A N 1
ATOM 809 C CA . THR A 1 100 ? -14.493 -21.109 -15.575 1.00 91.56 100 THR A CA 1
ATOM 810 C C . THR A 1 100 ? -13.947 -20.711 -16.949 1.00 91.56 100 THR A C 1
ATOM 812 O O . THR A 1 100 ? -14.513 -21.109 -17.964 1.00 91.56 100 THR A O 1
ATOM 815 N N . HIS A 1 101 ? -12.845 -19.952 -16.996 1.00 86.31 101 HIS A N 1
ATOM 816 C CA . HIS A 1 101 ? -12.197 -19.474 -18.225 1.00 86.31 101 HIS A CA 1
ATOM 817 C C . HIS A 1 101 ? -13.112 -18.659 -19.158 1.00 86.31 101 HIS A C 1
ATOM 819 O O . HIS A 1 101 ? -12.915 -18.633 -20.373 1.00 86.31 101 HIS A O 1
ATOM 825 N N . GLN A 1 102 ? -14.106 -17.967 -18.600 1.00 86.88 102 GLN A N 1
ATOM 826 C CA . GLN A 1 102 ? -14.952 -17.043 -19.350 1.00 86.88 102 GLN A CA 1
ATOM 827 C C . GLN A 1 102 ? -14.239 -15.699 -19.575 1.00 86.88 102 GLN A C 1
ATOM 829 O O . GLN A 1 102 ? -13.467 -15.260 -18.715 1.00 86.88 102 GLN A O 1
ATOM 834 N N . PRO A 1 103 ? -14.506 -15.008 -20.701 1.00 82.19 103 PRO A N 1
ATOM 835 C CA . PRO A 1 103 ? -13.951 -13.684 -20.950 1.00 82.19 103 PRO A CA 1
ATOM 836 C C . PRO A 1 103 ? -14.440 -12.689 -19.888 1.00 82.19 103 PRO A C 1
ATOM 838 O O . PRO A 1 103 ? -15.639 -12.570 -19.630 1.00 82.19 103 PRO A O 1
ATOM 841 N N . TYR A 1 104 ? -13.500 -11.977 -19.268 1.00 82.00 104 TYR A N 1
ATOM 842 C CA . TYR A 1 104 ? -13.768 -10.979 -18.236 1.00 82.00 104 TYR A CA 1
ATOM 843 C C . TYR A 1 104 ? -12.761 -9.831 -18.340 1.00 82.00 104 TYR A C 1
ATOM 845 O O . TYR A 1 104 ? -11.551 -10.057 -18.261 1.00 82.00 104 TYR A O 1
ATOM 853 N N . ASP A 1 105 ? -13.259 -8.601 -18.490 1.00 81.19 105 ASP A N 1
ATOM 854 C CA . ASP A 1 105 ? -12.448 -7.386 -18.404 1.00 81.19 105 ASP A CA 1
ATOM 855 C C . ASP A 1 105 ? -12.663 -6.715 -17.044 1.00 81.19 105 ASP A C 1
ATOM 857 O O . ASP A 1 105 ? -13.678 -6.071 -16.782 1.00 81.19 105 ASP A O 1
ATOM 861 N N . TYR A 1 106 ? -11.656 -6.823 -16.180 1.00 73.88 106 TYR A N 1
ATOM 862 C CA . TYR A 1 106 ? -11.689 -6.247 -14.838 1.00 73.88 106 TYR A CA 1
ATOM 863 C C . TYR A 1 106 ? -11.836 -4.717 -14.816 1.00 73.88 106 TYR A C 1
ATOM 865 O O . TYR A 1 106 ? -12.162 -4.163 -13.768 1.00 73.88 106 TYR A O 1
ATOM 873 N N . LYS A 1 107 ? -11.560 -4.017 -15.926 1.00 78.19 107 LYS A N 1
ATOM 874 C CA . LYS A 1 107 ? -11.668 -2.552 -16.001 1.00 78.19 107 LYS A CA 1
ATOM 875 C C . LYS A 1 107 ? -13.101 -2.064 -16.195 1.00 78.19 107 LYS A C 1
ATOM 877 O O . LYS A 1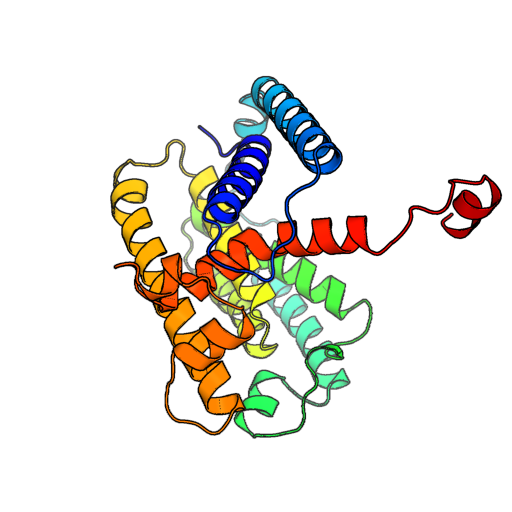 107 ? -13.357 -0.889 -15.947 1.00 78.19 107 LYS A O 1
ATOM 882 N N . GLN A 1 108 ? -14.001 -2.934 -16.650 1.00 83.12 108 GLN A N 1
ATOM 883 C CA . GLN A 1 108 ? -15.390 -2.589 -16.972 1.00 83.12 108 GLN A CA 1
ATOM 884 C C . GLN A 1 108 ? -16.395 -3.130 -15.949 1.00 83.12 108 GLN A C 1
ATOM 886 O O . GLN A 1 108 ? -17.597 -2.951 -16.117 1.00 83.12 108 GLN A O 1
ATOM 891 N N . PHE A 1 109 ? -15.907 -3.772 -14.886 1.00 85.75 109 PHE A N 1
ATOM 892 C CA . PHE A 1 109 ? -16.754 -4.411 -13.893 1.00 85.75 109 PHE A CA 1
ATOM 893 C C . PHE A 1 109 ? -17.601 -3.413 -13.091 1.00 85.75 109 PHE A C 1
ATOM 895 O O . PHE A 1 109 ? -17.092 -2.428 -12.549 1.00 85.75 109 PHE A O 1
ATOM 902 N N . GLY A 1 110 ? -18.878 -3.764 -12.932 1.00 87.56 110 GLY A N 1
ATOM 903 C CA . GLY A 1 110 ? -19.833 -3.084 -12.064 1.00 87.56 110 GLY A CA 1
ATOM 904 C C . GLY A 1 110 ? -20.611 -1.959 -12.747 1.00 87.56 110 GLY A C 1
ATOM 905 O O . GLY A 1 110 ? -20.278 -1.485 -13.832 1.00 87.56 110 GLY A O 1
ATOM 906 N N . VAL A 1 111 ? -21.692 -1.530 -12.099 1.00 90.44 111 VAL A N 1
ATOM 907 C CA . VAL A 1 111 ? -22.510 -0.414 -12.582 1.00 90.44 111 VAL A CA 1
ATOM 908 C C . VAL A 1 111 ? -21.746 0.893 -12.317 1.00 90.44 111 VAL A C 1
ATOM 910 O O . VAL A 1 111 ? -21.334 1.128 -11.174 1.00 90.44 111 VAL A O 1
ATOM 913 N N . PRO A 1 112 ? -21.565 1.784 -13.314 1.00 87.88 112 PRO A N 1
ATOM 914 C CA . PRO A 1 112 ? -20.893 3.065 -13.109 1.00 87.88 112 PRO A CA 1
ATOM 915 C C . PRO A 1 112 ? -21.472 3.835 -11.913 1.00 87.88 112 PRO A C 1
ATOM 917 O O . PRO A 1 112 ? -22.683 3.853 -11.696 1.00 87.88 112 PRO A O 1
ATOM 920 N N . SER A 1 113 ? -20.602 4.464 -11.120 1.00 88.75 113 SER A N 1
ATOM 921 C CA . SER A 1 113 ? -20.922 5.158 -9.855 1.00 88.75 113 SER A CA 1
ATOM 922 C C . SER A 1 113 ? -21.391 4.257 -8.701 1.00 88.75 113 SER A C 1
ATOM 924 O O . SER A 1 113 ? -20.874 4.398 -7.590 1.00 88.75 113 SER A O 1
ATOM 926 N N . LEU A 1 114 ? -22.306 3.308 -8.934 1.00 92.94 114 LEU A N 1
ATOM 927 C CA . LEU A 1 114 ? -22.754 2.347 -7.917 1.00 92.94 114 LEU A CA 1
ATOM 928 C C . LEU A 1 114 ? -21.599 1.461 -7.454 1.00 92.94 114 LEU A C 1
ATOM 930 O O . LEU A 1 114 ? -21.418 1.279 -6.253 1.00 92.94 114 LEU A O 1
ATOM 934 N N . HIS A 1 115 ? -20.788 0.965 -8.386 1.00 93.00 115 HIS A N 1
ATOM 935 C CA . HIS A 1 115 ? -19.626 0.145 -8.080 1.00 93.00 115 HIS A CA 1
ATOM 936 C C . HIS A 1 115 ? -18.624 0.905 -7.201 1.00 93.00 115 HIS A C 1
ATOM 938 O O . HIS A 1 115 ? -18.176 0.408 -6.168 1.00 93.00 115 HIS A O 1
ATOM 944 N N . VAL A 1 116 ? -18.336 2.165 -7.551 1.00 92.06 116 VAL A N 1
ATOM 945 C CA . VAL A 1 116 ? -17.422 3.036 -6.791 1.00 92.06 116 VAL A CA 1
ATOM 946 C C . VAL A 1 116 ? -17.939 3.259 -5.369 1.00 92.06 116 VAL A C 1
ATOM 948 O O . VAL A 1 116 ? -17.179 3.140 -4.402 1.00 92.06 116 VAL A O 1
ATOM 951 N N . PHE A 1 117 ? -19.236 3.543 -5.227 1.00 94.94 117 PHE A N 1
ATOM 952 C CA . PHE A 1 117 ? -19.885 3.650 -3.924 1.00 94.94 117 PHE A CA 1
ATOM 953 C C . PHE A 1 117 ? -19.795 2.336 -3.140 1.00 94.94 117 PHE A C 1
ATOM 955 O O . PHE A 1 117 ? -19.390 2.347 -1.979 1.00 94.94 117 PHE A O 1
ATOM 962 N N . THR A 1 118 ? -20.116 1.210 -3.777 1.00 95.38 118 THR A N 1
ATOM 963 C CA . THR A 1 118 ? -20.155 -0.120 -3.155 1.00 95.38 118 THR A CA 1
ATOM 964 C C . THR A 1 118 ? -18.782 -0.529 -2.644 1.00 95.38 118 THR A C 1
ATOM 966 O O . THR A 1 118 ? -18.661 -0.880 -1.473 1.00 95.38 118 THR A O 1
ATOM 969 N N . VAL A 1 119 ? -17.731 -0.395 -3.460 1.00 93.50 119 VAL A N 1
ATOM 970 C CA . VAL A 1 119 ? -16.343 -0.664 -3.054 1.00 93.50 119 VAL A CA 1
ATOM 971 C C . VAL A 1 119 ? -15.958 0.205 -1.856 1.00 93.50 119 VAL A C 1
ATOM 973 O O . VAL A 1 119 ? -15.482 -0.309 -0.844 1.00 93.50 119 VAL A O 1
ATOM 976 N N . THR A 1 120 ? -16.206 1.516 -1.935 1.00 94.00 120 THR A N 1
ATOM 977 C CA . THR A 1 120 ? -15.803 2.474 -0.893 1.00 94.00 120 THR A CA 1
ATOM 978 C C . THR A 1 120 ? -16.533 2.212 0.423 1.00 94.00 120 THR A C 1
ATOM 980 O O . THR A 1 120 ? -15.912 2.132 1.487 1.00 94.00 120 THR A O 1
ATOM 983 N N . PHE A 1 121 ? -17.853 2.034 0.356 1.00 96.12 121 PHE A N 1
ATOM 984 C CA . PHE A 1 121 ? -18.688 1.778 1.522 1.00 96.12 121 PHE A CA 1
ATOM 985 C C . PHE A 1 121 ? -18.400 0.404 2.132 1.00 96.12 121 PHE A C 1
ATOM 987 O O . PHE A 1 121 ? -18.252 0.308 3.350 1.00 96.12 121 PHE A O 1
ATOM 994 N N . ALA A 1 122 ? -18.250 -0.645 1.317 1.00 96.06 122 ALA A N 1
ATOM 995 C CA . ALA A 1 122 ? -17.901 -1.983 1.791 1.00 96.06 122 ALA A CA 1
ATOM 996 C C . ALA A 1 122 ? -16.528 -1.998 2.476 1.00 96.06 122 ALA A C 1
ATOM 998 O O . ALA A 1 122 ? -16.385 -2.605 3.539 1.00 96.06 122 ALA A O 1
ATOM 999 N N . SER A 1 123 ? -15.536 -1.292 1.923 1.00 95.56 123 SER A N 1
ATOM 1000 C CA . SER A 1 123 ? -14.225 -1.122 2.553 1.00 95.56 123 SER A CA 1
ATOM 1001 C C . SER A 1 123 ? -14.328 -0.404 3.897 1.00 95.56 123 SER A C 1
ATOM 1003 O O . SER A 1 123 ? -13.850 -0.930 4.901 1.00 95.56 123 SER A O 1
ATOM 1005 N N . PHE A 1 124 ? -15.018 0.740 3.966 1.00 95.50 124 PHE A N 1
ATOM 1006 C CA . PHE A 1 124 ? -15.272 1.428 5.238 1.00 95.50 124 PHE A CA 1
ATOM 1007 C C . PHE A 1 124 ? -15.952 0.505 6.258 1.00 95.50 124 PHE A C 1
ATOM 1009 O O . PHE A 1 124 ? -15.508 0.390 7.403 1.00 95.50 124 PHE A O 1
ATOM 1016 N N . TYR A 1 125 ? -17.016 -0.177 5.837 1.00 96.50 125 TYR A N 1
ATOM 1017 C CA . TYR A 1 125 ? -17.822 -1.028 6.696 1.00 96.50 125 TYR A CA 1
ATOM 1018 C C . TYR A 1 125 ? -17.046 -2.250 7.208 1.00 96.50 125 TYR A C 1
ATOM 1020 O O . TYR A 1 125 ? -17.160 -2.613 8.379 1.00 96.50 125 TYR A O 1
ATOM 1028 N N . CYS A 1 126 ? -16.182 -2.832 6.374 1.00 96.38 126 CYS A N 1
ATOM 1029 C CA . CYS A 1 126 ? -15.252 -3.885 6.769 1.00 96.38 126 CYS A CA 1
ATOM 1030 C C . CYS A 1 126 ? -14.358 -3.416 7.934 1.00 96.38 126 CYS A C 1
ATOM 1032 O O . CYS A 1 126 ? -14.311 -4.057 8.986 1.00 96.38 126 CYS A O 1
ATOM 1034 N N . ILE A 1 127 ? -13.729 -2.243 7.812 1.00 95.12 127 ILE A N 1
ATOM 1035 C CA . ILE A 1 127 ? -12.881 -1.678 8.877 1.00 95.12 127 ILE A CA 1
ATOM 1036 C C . ILE A 1 127 ? -13.697 -1.321 10.127 1.00 95.12 127 ILE A C 1
ATOM 1038 O O . ILE A 1 127 ? -13.252 -1.553 11.254 1.00 95.12 127 ILE A O 1
ATOM 1042 N N . TYR A 1 128 ? -14.918 -0.817 9.948 1.00 93.62 128 TYR A N 1
ATOM 1043 C CA . TYR A 1 128 ? -15.849 -0.520 11.036 1.00 93.62 128 TYR A CA 1
ATOM 1044 C C . TYR A 1 128 ? -16.205 -1.772 11.857 1.00 93.62 128 TYR A C 1
ATOM 1046 O O . TYR A 1 128 ? -16.178 -1.739 13.089 1.00 93.62 128 TYR A O 1
ATOM 1054 N N . LEU A 1 129 ? -16.470 -2.906 11.203 1.00 95.44 129 LEU A N 1
ATOM 1055 C CA . LEU A 1 129 ? -16.716 -4.187 11.873 1.00 95.44 129 LEU A CA 1
ATOM 1056 C C . LEU A 1 129 ? -15.505 -4.652 12.687 1.00 95.44 129 LEU A C 1
ATOM 1058 O O . LEU A 1 129 ? -15.658 -5.068 13.840 1.00 95.44 129 LEU A O 1
ATOM 1062 N N . LEU A 1 130 ? -14.297 -4.525 12.129 1.00 95.19 130 LEU A N 1
ATOM 1063 C CA . LEU A 1 130 ? -13.073 -4.848 12.858 1.00 95.19 130 LEU A CA 1
ATOM 1064 C C . LEU A 1 130 ? -12.901 -3.951 14.090 1.00 95.19 130 LEU A C 1
ATOM 1066 O O . LEU A 1 130 ? -12.553 -4.444 15.162 1.00 95.19 130 LEU A O 1
ATOM 1070 N N . TYR A 1 131 ? -13.191 -2.654 13.972 1.00 92.00 131 TYR A N 1
ATOM 1071 C CA . TYR A 1 131 ? -13.175 -1.732 15.107 1.00 92.00 131 TYR A CA 1
ATOM 1072 C C . TYR A 1 131 ? -14.105 -2.205 16.236 1.00 92.00 131 TYR A C 1
ATOM 1074 O O . TYR A 1 131 ? -13.683 -2.279 17.395 1.00 92.00 131 TYR A O 1
ATOM 1082 N N . PHE A 1 132 ? -15.345 -2.596 15.923 1.00 91.56 132 PHE A N 1
ATOM 1083 C CA . PHE A 1 132 ? -16.271 -3.123 16.930 1.00 91.56 132 PHE A CA 1
ATOM 1084 C C . PHE A 1 132 ? -15.798 -4.441 17.532 1.00 91.56 132 PHE A C 1
ATOM 1086 O O . PHE A 1 132 ? -15.871 -4.609 18.753 1.00 91.56 132 PHE A O 1
ATOM 1093 N N . PHE A 1 133 ? -15.257 -5.354 16.725 1.00 93.25 133 PHE A N 1
ATOM 1094 C CA . PHE A 1 133 ? -14.654 -6.580 17.239 1.00 93.25 133 PHE A CA 1
ATOM 1095 C C . PHE A 1 133 ? -13.501 -6.282 18.203 1.00 93.25 133 PHE A C 1
ATOM 1097 O O . PHE A 1 133 ? -13.450 -6.844 19.296 1.00 93.25 133 PHE A O 1
ATOM 1104 N N . LEU A 1 134 ? -12.589 -5.374 17.849 1.00 89.75 134 LEU A N 1
ATOM 1105 C CA . LEU A 1 134 ? -11.420 -5.075 18.672 1.00 89.75 134 LEU A CA 1
ATOM 1106 C C . LEU A 1 134 ? -11.795 -4.445 20.022 1.00 89.75 134 LEU A C 1
ATOM 1108 O O . LEU A 1 134 ? -11.112 -4.745 21.005 1.00 89.75 134 LEU A O 1
ATOM 1112 N N . ASN A 1 135 ? -12.884 -3.670 20.091 1.00 86.81 135 ASN A N 1
ATOM 1113 C CA . ASN A 1 135 ? -13.375 -3.055 21.331 1.00 86.81 135 ASN A CA 1
ATOM 1114 C C . ASN A 1 135 ? -14.276 -3.962 22.176 1.00 86.81 135 ASN A C 1
ATOM 1116 O O . ASN A 1 135 ? -14.151 -3.972 23.399 1.00 86.81 135 ASN A O 1
ATOM 1120 N N . THR A 1 136 ? -15.194 -4.698 21.546 1.00 88.81 136 THR A N 1
ATOM 1121 C CA . THR A 1 136 ? -16.219 -5.493 22.252 1.00 88.81 136 THR A CA 1
ATOM 1122 C C . THR A 1 136 ? -15.836 -6.961 22.425 1.00 88.81 136 THR A C 1
ATOM 1124 O O . THR A 1 136 ? -16.414 -7.643 23.265 1.00 88.81 136 THR A O 1
ATOM 1127 N N . LYS A 1 137 ? -14.891 -7.463 21.618 1.00 89.81 137 LYS A N 1
ATOM 1128 C CA . LYS A 1 137 ? -14.484 -8.877 21.510 1.00 89.81 137 LYS A CA 1
ATOM 1129 C C . LYS A 1 137 ? -15.611 -9.850 21.136 1.00 89.81 137 LYS A C 1
ATOM 1131 O O . LYS A 1 137 ? -15.432 -11.063 21.229 1.00 89.81 137 LYS A O 1
ATOM 1136 N N . GLN A 1 138 ? -16.755 -9.353 20.660 1.00 92.12 138 GLN A N 1
ATOM 1137 C CA . GLN A 1 138 ? -17.866 -10.212 20.250 1.00 92.12 138 GLN A CA 1
ATOM 1138 C C . GLN A 1 138 ? -17.577 -10.859 18.889 1.00 92.12 138 GLN A C 1
ATOM 1140 O O . GLN A 1 138 ? -17.334 -10.171 17.897 1.00 92.12 138 GLN A O 1
ATOM 1145 N N . ARG A 1 139 ? -17.629 -12.196 18.835 1.00 94.25 139 ARG A N 1
ATOM 1146 C CA . ARG A 1 139 ? -17.199 -12.994 17.670 1.00 94.25 139 ARG A CA 1
ATOM 1147 C C . ARG A 1 139 ? -17.989 -12.711 16.391 1.00 94.25 139 ARG A C 1
ATOM 1149 O O . ARG A 1 139 ? -17.428 -12.826 15.307 1.00 94.25 139 ARG A O 1
ATOM 1156 N N . HIS A 1 140 ? -19.256 -12.312 16.499 1.00 95.38 140 HIS A N 1
ATOM 1157 C CA . HIS A 1 140 ? -20.085 -12.050 15.322 1.00 95.38 140 HIS A CA 1
ATOM 1158 C C . HIS A 1 140 ? -19.563 -10.865 14.487 1.00 95.38 140 HIS A C 1
ATOM 1160 O O . HIS A 1 140 ? -19.606 -10.936 13.265 1.00 95.38 140 HIS A O 1
ATOM 1166 N N . TYR A 1 141 ? -18.990 -9.821 15.104 1.00 96.06 141 TYR A N 1
ATOM 1167 C CA . TYR A 1 141 ? -18.363 -8.723 14.353 1.00 96.06 141 TYR A CA 1
ATOM 1168 C C . TYR A 1 141 ? -17.151 -9.202 13.552 1.00 96.06 141 TYR A C 1
ATOM 1170 O O . TYR A 1 141 ? -16.947 -8.760 12.426 1.00 96.06 141 TYR A O 1
ATOM 1178 N N . PHE A 1 142 ? -16.370 -10.134 14.107 1.00 96.38 142 PHE A N 1
ATOM 1179 C CA . PHE A 1 142 ? -15.244 -10.730 13.392 1.00 96.38 142 PHE A CA 1
ATOM 1180 C C . PHE A 1 142 ? -15.712 -11.616 12.236 1.00 96.38 142 PHE A C 1
ATOM 1182 O O . PHE A 1 142 ? -15.165 -11.528 11.144 1.00 96.38 142 PHE A O 1
ATOM 1189 N N . LEU A 1 143 ? -16.760 -12.418 12.444 1.00 97.50 143 LEU A N 1
ATOM 1190 C CA . LEU A 1 143 ? -17.366 -13.213 11.375 1.00 97.50 143 LEU A CA 1
ATOM 1191 C C . LEU A 1 143 ? -17.846 -12.318 10.222 1.00 97.50 143 LEU A C 1
ATOM 1193 O O . LEU A 1 143 ? -17.490 -12.557 9.072 1.00 97.50 143 LEU A O 1
ATOM 1197 N N . LEU A 1 144 ? -18.590 -11.252 10.531 1.00 97.62 144 LEU A N 1
ATOM 1198 C CA . LEU A 1 144 ? -19.050 -10.287 9.531 1.00 97.62 144 LEU A CA 1
ATOM 1199 C C . LEU A 1 144 ? -17.888 -9.563 8.846 1.00 97.62 144 LEU A C 1
ATOM 1201 O O . LEU A 1 144 ? -17.966 -9.289 7.652 1.00 97.62 144 LEU A O 1
ATOM 1205 N N . TYR A 1 145 ? -16.806 -9.267 9.569 1.00 97.44 145 TYR A N 1
ATOM 1206 C CA . TYR A 1 145 ? -15.587 -8.712 8.984 1.00 97.44 145 TYR A CA 1
ATOM 1207 C C . TYR A 1 145 ? -14.992 -9.658 7.935 1.00 97.44 145 TYR A C 1
ATOM 1209 O O . TYR A 1 145 ? -14.708 -9.212 6.828 1.00 97.44 145 TYR A O 1
ATOM 1217 N N . ILE A 1 146 ? -14.866 -10.955 8.243 1.00 97.06 146 ILE A N 1
ATOM 1218 C CA . ILE A 1 146 ? -14.365 -11.962 7.294 1.00 97.06 146 ILE A CA 1
ATOM 1219 C C . ILE A 1 146 ? -15.298 -12.094 6.085 1.00 97.06 146 ILE A C 1
ATOM 1221 O O . ILE A 1 146 ? -14.817 -12.110 4.955 1.00 97.06 146 ILE A O 1
ATOM 1225 N N . ILE A 1 147 ? -16.617 -12.102 6.300 1.00 97.06 147 ILE A N 1
ATOM 1226 C CA . ILE A 1 147 ? -17.613 -12.124 5.216 1.00 97.06 147 ILE A CA 1
ATOM 1227 C C . ILE A 1 147 ? -17.504 -10.865 4.341 1.00 97.06 147 ILE A C 1
ATOM 1229 O O . ILE A 1 147 ? -17.531 -10.948 3.122 1.00 97.06 147 ILE A O 1
ATOM 1233 N N . ASN A 1 148 ? -17.352 -9.668 4.902 1.00 96.56 148 ASN A N 1
ATOM 1234 C CA . ASN A 1 148 ? -17.214 -8.461 4.075 1.00 96.56 148 ASN A CA 1
ATOM 1235 C C . ASN A 1 148 ? -15.835 -8.380 3.402 1.00 96.56 148 ASN A C 1
ATOM 1237 O O . ASN A 1 148 ? -15.724 -7.888 2.283 1.00 96.56 148 ASN A O 1
ATOM 1241 N N . MET A 1 149 ? -14.790 -8.922 4.031 1.00 94.19 149 MET A N 1
ATOM 1242 C CA . MET A 1 149 ? -13.478 -9.078 3.404 1.00 94.19 149 MET A CA 1
ATOM 1243 C C . MET A 1 149 ? -13.549 -10.037 2.210 1.00 94.19 149 MET A C 1
ATOM 1245 O O . MET A 1 149 ? -12.898 -9.784 1.194 1.00 94.19 149 MET A O 1
ATOM 1249 N N . SER A 1 150 ? -14.367 -11.098 2.282 1.00 93.25 150 SER A N 1
ATOM 1250 C CA . SER A 1 150 ? -14.471 -12.081 1.200 1.00 93.25 150 SER A CA 1
ATOM 1251 C C . SER A 1 150 ? -15.022 -11.504 -0.105 1.00 93.25 150 SER A C 1
ATOM 1253 O O . SER A 1 150 ? -14.706 -12.023 -1.174 1.00 93.25 150 SER A O 1
ATOM 1255 N N . ALA A 1 151 ? -15.759 -10.388 -0.046 1.00 92.88 151 ALA A N 1
ATOM 1256 C CA . ALA A 1 151 ? -16.236 -9.679 -1.232 1.00 92.88 151 ALA A CA 1
ATOM 1257 C C . ALA A 1 151 ? -15.090 -9.283 -2.180 1.00 92.88 151 ALA A C 1
ATOM 1259 O O . ALA A 1 151 ? -15.240 -9.398 -3.393 1.00 92.88 151 ALA A O 1
ATOM 1260 N N . SER A 1 152 ? -13.916 -8.923 -1.641 1.00 91.44 152 SER A N 1
ATOM 1261 C CA . SER A 1 152 ? -12.731 -8.596 -2.450 1.00 91.44 152 SER A CA 1
ATOM 1262 C C . SER A 1 152 ? -12.253 -9.762 -3.326 1.00 91.44 152 SER A C 1
ATOM 1264 O O . SER A 1 152 ? -11.779 -9.534 -4.440 1.00 91.44 152 SER A O 1
ATOM 1266 N N . PHE A 1 153 ? -12.435 -11.009 -2.873 1.00 90.06 153 PHE A N 1
ATOM 1267 C CA . PHE A 1 153 ? -12.151 -12.197 -3.678 1.00 90.06 153 PHE A CA 1
ATOM 1268 C C . PHE A 1 153 ? -13.229 -12.429 -4.737 1.00 90.06 153 PHE A C 1
ATOM 1270 O O . PHE A 1 153 ? -12.880 -12.753 -5.867 1.00 90.06 153 PHE A O 1
ATOM 1277 N N . LEU A 1 154 ? -14.511 -12.220 -4.408 1.00 91.50 154 LEU A N 1
ATOM 1278 C CA . LEU A 1 154 ? -15.624 -12.392 -5.356 1.00 91.50 154 LEU A CA 1
ATOM 1279 C C . LEU A 1 154 ? -15.484 -11.485 -6.584 1.00 91.50 154 LEU A C 1
ATOM 1281 O O . LEU A 1 154 ? -15.711 -11.938 -7.705 1.00 91.50 154 LEU A O 1
ATOM 1285 N N . ILE A 1 155 ? -15.056 -10.236 -6.377 1.00 91.00 155 ILE A N 1
ATOM 1286 C CA . ILE A 1 155 ? -14.800 -9.269 -7.458 1.00 91.00 155 ILE A CA 1
ATOM 1287 C C . ILE A 1 155 ? -13.385 -9.369 -8.046 1.00 91.00 155 ILE A C 1
ATOM 1289 O O . ILE A 1 155 ? -13.003 -8.556 -8.883 1.00 91.00 155 ILE A O 1
ATOM 1293 N N . TYR A 1 156 ? -12.576 -10.325 -7.578 1.00 86.50 156 TYR A N 1
ATOM 1294 C CA . TYR A 1 156 ? -11.181 -10.507 -7.983 1.00 86.50 156 TYR A CA 1
ATOM 1295 C C . TYR A 1 156 ? -10.320 -9.226 -7.868 1.00 86.50 156 TYR A C 1
ATOM 1297 O O . TYR A 1 156 ? -9.426 -8.960 -8.676 1.00 86.50 156 TYR A O 1
ATOM 1305 N N . SER A 1 157 ? -10.565 -8.409 -6.838 1.00 85.50 157 SER A N 1
ATOM 1306 C CA . SER A 1 157 ? -9.886 -7.124 -6.638 1.00 85.50 157 SER A CA 1
ATOM 1307 C C . SER A 1 157 ? -8.784 -7.229 -5.592 1.00 85.50 157 SER A C 1
ATOM 1309 O O . SER A 1 157 ? -9.008 -7.121 -4.382 1.00 85.50 157 SER A O 1
ATOM 1311 N N . ARG A 1 158 ? -7.545 -7.366 -6.077 1.00 83.12 158 ARG A N 1
ATOM 1312 C CA . ARG A 1 158 ? -6.340 -7.314 -5.232 1.00 83.12 158 ARG A CA 1
ATOM 1313 C C . ARG A 1 158 ? -6.246 -5.981 -4.492 1.00 83.12 158 ARG A C 1
ATOM 1315 O O . ARG A 1 158 ? -5.925 -5.960 -3.309 1.00 83.12 158 ARG A O 1
ATOM 1322 N N . SER A 1 159 ? -6.567 -4.880 -5.172 1.00 81.31 159 SER A N 1
ATOM 1323 C CA . SER A 1 159 ? -6.498 -3.530 -4.608 1.00 81.31 159 SER A CA 1
ATOM 1324 C C . SER A 1 159 ? -7.413 -3.370 -3.395 1.00 81.31 159 SER A C 1
ATOM 1326 O O . SER A 1 159 ? -6.960 -2.884 -2.362 1.00 81.31 159 SER A O 1
ATOM 1328 N N . MET A 1 160 ? -8.667 -3.835 -3.481 1.00 88.88 160 MET A N 1
ATOM 1329 C CA . MET A 1 160 ? -9.609 -3.768 -2.357 1.00 88.88 160 MET A CA 1
ATOM 1330 C C . MET A 1 160 ? -9.144 -4.634 -1.180 1.00 88.88 160 MET A C 1
ATOM 1332 O O . MET A 1 160 ? -9.191 -4.188 -0.033 1.00 88.88 160 MET A O 1
ATOM 1336 N N . LEU A 1 161 ? -8.655 -5.850 -1.456 1.00 88.56 161 LEU A N 1
ATOM 1337 C CA . LEU A 1 161 ? -8.123 -6.742 -0.425 1.00 88.56 161 LEU A CA 1
ATOM 1338 C C . LEU A 1 161 ? -6.948 -6.092 0.320 1.00 88.56 161 LEU A C 1
ATOM 1340 O O . LEU A 1 161 ? -6.962 -6.014 1.548 1.00 88.56 161 LEU A O 1
ATOM 1344 N N . PHE A 1 162 ? -5.947 -5.589 -0.410 1.00 85.31 162 PHE A N 1
ATOM 1345 C CA . PHE A 1 162 ? -4.780 -4.943 0.193 1.00 85.31 162 PHE A CA 1
ATOM 1346 C C . PHE A 1 162 ? -5.145 -3.665 0.939 1.00 85.31 162 PHE A C 1
ATOM 1348 O O . PHE A 1 162 ? -4.623 -3.442 2.030 1.00 85.31 162 PHE A O 1
ATOM 1355 N N . PHE A 1 163 ? -6.065 -2.860 0.402 1.00 88.56 163 PHE A N 1
ATOM 1356 C CA . PHE A 1 163 ? -6.564 -1.674 1.088 1.00 88.56 163 PHE A CA 1
ATOM 1357 C C . PHE A 1 163 ? -7.195 -2.044 2.435 1.00 88.56 163 PHE A C 1
ATOM 1359 O O . PHE A 1 163 ? -6.788 -1.515 3.469 1.00 88.56 163 PHE A O 1
ATOM 1366 N N . ASN A 1 164 ? -8.109 -3.017 2.450 1.00 93.12 164 ASN A N 1
ATOM 1367 C CA . ASN A 1 164 ? -8.771 -3.452 3.677 1.00 93.12 164 ASN A CA 1
ATOM 1368 C C . ASN A 1 164 ? -7.782 -4.066 4.677 1.00 93.12 164 ASN A C 1
ATOM 1370 O O . ASN A 1 164 ? -7.842 -3.757 5.862 1.00 93.12 164 ASN A O 1
ATOM 1374 N N . LEU A 1 165 ? -6.837 -4.900 4.232 1.00 91.00 165 LEU A N 1
ATOM 1375 C CA . LEU A 1 165 ? -5.808 -5.471 5.109 1.00 91.00 165 LEU A CA 1
ATOM 1376 C C . LEU A 1 165 ? -4.892 -4.391 5.701 1.00 91.00 165 LEU A C 1
ATOM 1378 O O . LEU A 1 165 ? -4.635 -4.403 6.906 1.00 91.00 165 LEU A O 1
ATOM 1382 N N . ALA A 1 166 ? -4.437 -3.438 4.885 1.00 87.12 166 ALA A N 1
ATOM 1383 C CA . ALA A 1 166 ? -3.600 -2.333 5.334 1.00 87.12 166 ALA A CA 1
ATOM 1384 C C . ALA A 1 166 ? -4.354 -1.436 6.325 1.00 87.12 166 ALA A C 1
ATOM 1386 O O . ALA A 1 166 ? -3.845 -1.152 7.408 1.00 87.12 166 ALA A O 1
ATOM 1387 N N . SER A 1 167 ? -5.589 -1.038 6.011 1.00 90.38 167 SER A N 1
ATOM 1388 C CA . SER A 1 167 ? -6.430 -0.255 6.922 1.00 90.38 167 SER A CA 1
ATOM 1389 C C . SER A 1 167 ? -6.726 -1.005 8.224 1.00 90.38 167 SER A C 1
ATOM 1391 O O . SER A 1 167 ? -6.647 -0.406 9.295 1.00 90.38 167 SER A O 1
ATOM 1393 N N . SER A 1 168 ? -6.989 -2.313 8.166 1.00 91.88 168 SER A N 1
ATOM 1394 C CA . SER A 1 168 ? -7.165 -3.165 9.348 1.00 91.88 168 SER A CA 1
ATOM 1395 C C . SER A 1 168 ? -5.908 -3.203 10.216 1.00 91.88 168 SER A C 1
ATOM 1397 O O . SER A 1 168 ? -5.991 -3.105 11.443 1.00 91.88 168 SER A O 1
ATOM 1399 N N . PHE A 1 169 ? -4.734 -3.309 9.590 1.00 87.00 169 PHE A N 1
ATOM 1400 C CA . PHE A 1 169 ? -3.446 -3.269 10.276 1.00 87.00 169 PHE A CA 1
ATOM 1401 C C . PHE A 1 169 ? -3.209 -1.914 10.954 1.00 87.00 169 PHE A C 1
ATOM 1403 O O . PHE A 1 169 ? -2.901 -1.874 12.145 1.00 87.00 169 PHE A O 1
ATOM 1410 N N . PHE A 1 170 ? -3.427 -0.801 10.248 1.00 83.56 170 PHE A N 1
ATOM 1411 C CA . PHE A 1 170 ? -3.307 0.538 10.830 1.00 83.56 170 PHE A CA 1
ATOM 1412 C C . PHE A 1 170 ? -4.309 0.767 11.964 1.00 83.56 170 PHE A C 1
ATOM 1414 O O . PHE A 1 170 ? -3.928 1.296 13.005 1.00 83.56 170 PHE A O 1
ATOM 1421 N N . LEU A 1 171 ? -5.557 0.317 11.819 1.00 86.69 171 LEU A N 1
ATOM 1422 C CA . LEU A 1 171 ? -6.553 0.372 12.888 1.00 86.69 171 LEU A CA 1
ATOM 1423 C C . LEU A 1 171 ? -6.084 -0.399 14.129 1.00 86.69 171 LEU A C 1
ATOM 1425 O O . LEU A 1 171 ? -6.164 0.113 15.246 1.00 86.69 171 LEU A O 1
ATOM 1429 N N . TYR A 1 172 ? -5.568 -1.615 13.941 1.00 84.75 172 TYR A N 1
ATOM 1430 C CA . TYR A 1 172 ? -5.025 -2.419 15.031 1.00 84.75 172 TYR A CA 1
ATOM 1431 C C . TYR A 1 172 ? -3.867 -1.703 15.739 1.00 84.75 172 TYR A C 1
ATOM 1433 O O . TYR A 1 172 ? -3.859 -1.606 16.966 1.00 84.75 172 TYR A O 1
ATOM 1441 N N . LEU A 1 173 ? -2.932 -1.131 14.978 1.00 79.19 173 LEU A N 1
ATOM 1442 C CA . LEU A 1 173 ? -1.822 -0.352 15.521 1.00 79.19 173 LEU A CA 1
ATOM 1443 C C . LEU A 1 173 ? -2.280 0.934 16.235 1.00 79.19 173 LEU A C 1
ATOM 1445 O O . LEU A 1 173 ? -1.673 1.309 17.231 1.00 79.19 173 LEU A O 1
ATOM 1449 N N . ILE A 1 174 ? -3.340 1.606 15.770 1.00 77.88 174 ILE A N 1
ATOM 1450 C CA . ILE A 1 174 ? -3.905 2.797 16.431 1.00 77.88 174 ILE A CA 1
ATOM 1451 C C . ILE A 1 174 ? -4.492 2.429 17.798 1.00 77.88 174 ILE A C 1
ATOM 1453 O O . ILE A 1 174 ? -4.337 3.179 18.763 1.00 77.88 174 ILE A O 1
ATOM 1457 N N . LEU A 1 175 ? -5.158 1.274 17.892 1.00 78.12 175 LEU A N 1
ATOM 1458 C CA . LEU A 1 175 ? -5.717 0.777 19.151 1.00 78.12 175 LEU A CA 1
ATOM 1459 C C . LEU A 1 175 ? -4.631 0.267 20.114 1.00 78.12 175 LEU A C 1
ATOM 1461 O O . LEU A 1 175 ? -4.842 0.248 21.331 1.00 78.12 175 LEU A O 1
ATOM 1465 N N . LEU A 1 176 ? -3.448 -0.091 19.605 1.00 74.62 176 LEU A N 1
ATOM 1466 C CA . LEU A 1 176 ? -2.265 -0.321 20.427 1.00 74.62 176 LEU A CA 1
ATOM 1467 C C . LEU A 1 176 ? -1.717 1.022 20.936 1.00 74.62 176 LEU A C 1
ATOM 1469 O O . LEU A 1 176 ? -1.157 1.824 20.196 1.00 74.62 176 LEU A O 1
ATOM 1473 N N . LYS A 1 177 ? -1.807 1.263 22.249 1.00 67.94 177 LYS A N 1
ATOM 1474 C CA . LYS A 1 177 ? -1.241 2.475 22.884 1.00 67.94 177 LYS A CA 1
ATOM 1475 C C . LYS A 1 177 ? 0.256 2.663 22.567 1.00 67.94 177 LYS A C 1
ATOM 1477 O O . LYS A 1 177 ? 0.751 3.796 22.492 1.00 67.94 177 LYS A O 1
ATOM 1482 N N . GLN A 1 178 ? 0.972 1.549 22.407 1.00 69.94 178 GLN A N 1
ATOM 1483 C CA . GLN A 1 178 ? 2.375 1.462 22.010 1.00 69.94 178 GLN A CA 1
ATOM 1484 C C . GLN A 1 178 ? 2.577 0.224 21.131 1.00 69.94 178 GLN A C 1
ATOM 1486 O O . GLN A 1 178 ? 1.975 -0.817 21.394 1.00 69.94 178 GLN A O 1
ATOM 1491 N N . ILE A 1 179 ? 3.431 0.333 20.111 1.00 76.88 179 ILE A N 1
ATOM 1492 C CA . ILE A 1 179 ? 3.814 -0.808 19.275 1.00 76.88 179 ILE A CA 1
ATOM 1493 C C . ILE A 1 179 ? 4.847 -1.623 20.064 1.00 76.88 179 ILE A C 1
ATOM 1495 O O . ILE A 1 179 ? 5.934 -1.106 20.327 1.00 76.88 179 ILE A O 1
ATOM 1499 N N . PRO A 1 180 ? 4.544 -2.864 20.480 1.00 80.38 180 PRO A N 1
ATOM 1500 C CA . PRO A 1 180 ? 5.514 -3.689 21.185 1.00 80.38 180 PRO A CA 1
ATOM 1501 C C . PRO A 1 180 ? 6.689 -4.022 20.263 1.00 80.38 180 PRO A C 1
ATOM 1503 O O . PRO A 1 180 ? 6.487 -4.397 19.107 1.00 80.38 180 PRO A O 1
ATOM 1506 N N . LEU A 1 181 ? 7.911 -3.971 20.799 1.00 82.56 181 LEU A N 1
ATOM 1507 C CA . LEU A 1 181 ? 9.139 -4.276 20.054 1.00 82.56 181 LEU A CA 1
ATOM 1508 C C . LEU A 1 181 ? 9.087 -5.638 19.349 1.00 82.56 181 LEU A C 1
ATOM 1510 O O . LEU A 1 181 ? 9.601 -5.770 18.243 1.00 82.56 181 LEU A O 1
ATOM 1514 N N . ARG A 1 182 ? 8.388 -6.633 19.918 1.00 85.19 182 ARG A N 1
ATOM 1515 C CA . ARG A 1 182 ? 8.194 -7.939 19.265 1.00 85.19 182 ARG A CA 1
ATOM 1516 C C . ARG A 1 182 ? 7.552 -7.818 17.879 1.00 85.19 182 ARG A C 1
ATOM 1518 O O . ARG A 1 182 ? 7.897 -8.589 16.998 1.00 85.19 182 ARG A O 1
ATOM 1525 N N . ILE A 1 183 ? 6.599 -6.897 17.688 1.00 83.50 183 ILE A N 1
ATOM 1526 C CA . ILE A 1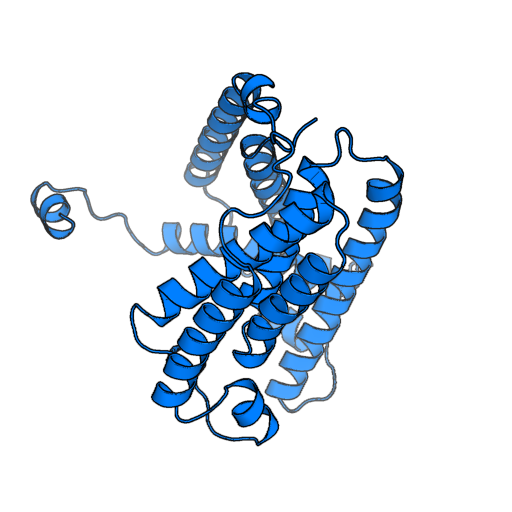 183 ? 5.936 -6.715 16.388 1.00 83.50 183 ILE A CA 1
ATOM 1527 C C . ILE A 1 183 ? 6.934 -6.173 15.370 1.00 83.50 183 ILE A C 1
ATOM 1529 O O . ILE A 1 183 ? 6.848 -6.539 14.210 1.00 83.50 183 ILE A O 1
ATOM 1533 N N . ILE A 1 184 ? 7.904 -5.364 15.792 1.00 84.50 184 ILE A N 1
ATOM 1534 C CA . ILE A 1 184 ? 8.962 -4.870 14.909 1.00 84.50 184 ILE A CA 1
ATOM 1535 C C . ILE A 1 184 ? 9.935 -6.010 14.582 1.00 84.50 184 ILE A C 1
ATOM 1537 O O . ILE A 1 184 ? 10.137 -6.321 13.413 1.00 84.50 184 ILE A O 1
ATOM 1541 N N . TYR A 1 185 ? 10.471 -6.697 15.596 1.00 87.94 185 TYR A N 1
ATOM 1542 C CA . TYR A 1 185 ? 11.453 -7.769 15.391 1.00 87.94 185 TYR A CA 1
ATOM 1543 C C . TYR A 1 185 ? 10.902 -8.977 14.625 1.00 87.94 185 TYR A C 1
ATOM 1545 O O . TYR A 1 185 ? 11.636 -9.577 13.850 1.00 87.94 185 TYR A O 1
ATOM 1553 N N . ILE A 1 186 ? 9.626 -9.328 14.812 1.00 89.31 186 ILE A N 1
ATOM 1554 C CA . ILE A 1 186 ? 8.964 -10.415 14.071 1.00 89.31 186 ILE A CA 1
ATOM 1555 C C . ILE A 1 186 ? 8.382 -9.895 12.751 1.00 89.31 186 ILE A C 1
ATOM 1557 O O . ILE A 1 186 ? 8.412 -10.589 11.741 1.00 89.31 186 ILE A O 1
ATOM 1561 N N . GLY A 1 187 ? 7.856 -8.671 12.731 1.00 85.69 187 GLY A N 1
ATOM 1562 C CA . GLY A 1 187 ? 7.201 -8.101 11.556 1.00 85.69 187 GLY A CA 1
ATOM 1563 C C . GLY A 1 187 ? 8.170 -7.828 10.414 1.00 85.69 187 GLY A C 1
ATOM 1564 O O . GLY A 1 187 ? 7.850 -8.153 9.277 1.00 85.69 187 GLY A O 1
ATOM 1565 N N . THR A 1 188 ? 9.364 -7.303 10.696 1.00 86.69 188 THR A N 1
ATOM 1566 C CA . THR A 1 188 ? 10.377 -7.028 9.665 1.00 86.69 188 THR A CA 1
ATOM 1567 C C . THR A 1 188 ? 10.758 -8.271 8.846 1.00 86.69 188 THR A C 1
ATOM 1569 O O . THR A 1 188 ? 10.620 -8.215 7.623 1.00 86.69 188 THR A O 1
ATOM 1572 N N . PRO A 1 189 ? 11.179 -9.408 9.441 1.00 91.56 189 PRO A N 1
ATOM 1573 C CA . PRO A 1 189 ? 11.482 -1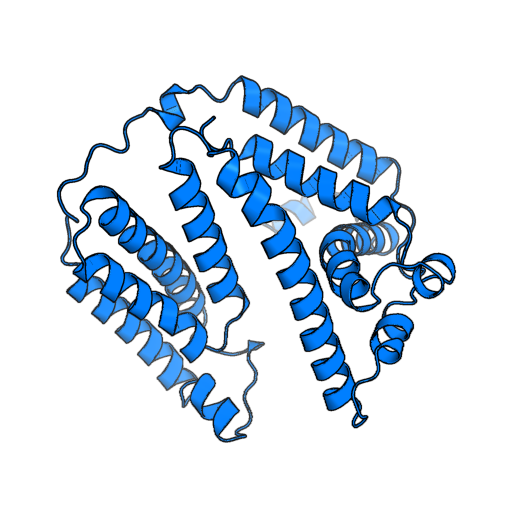0.604 8.659 1.00 91.56 189 PRO A CA 1
ATOM 1574 C C . PRO A 1 189 ? 10.245 -11.150 7.939 1.00 91.56 189 PRO A C 1
ATOM 1576 O O . PRO A 1 189 ? 10.366 -11.582 6.798 1.00 91.56 189 PRO A O 1
ATOM 1579 N N . VAL A 1 190 ? 9.049 -11.065 8.535 1.00 89.44 190 VAL A N 1
ATOM 1580 C CA . VAL A 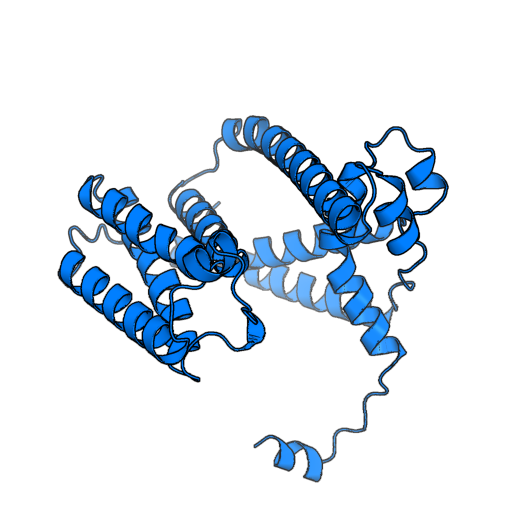1 190 ? 7.801 -11.456 7.855 1.00 89.44 190 VAL A CA 1
ATOM 1581 C C . VAL A 1 190 ? 7.561 -10.609 6.603 1.00 89.44 190 VAL A C 1
ATOM 1583 O O . VAL A 1 190 ? 7.242 -11.160 5.555 1.00 89.44 190 VAL A O 1
ATOM 1586 N N . VAL A 1 191 ? 7.756 -9.291 6.670 1.00 87.69 191 VAL A N 1
ATOM 1587 C CA . VAL A 1 191 ? 7.618 -8.398 5.508 1.00 87.69 191 VAL A CA 1
ATOM 1588 C C . VAL A 1 191 ? 8.652 -8.726 4.430 1.00 87.69 191 VAL A C 1
ATOM 1590 O O . VAL A 1 191 ? 8.292 -8.792 3.259 1.00 87.69 191 VAL A O 1
ATOM 1593 N N . LEU A 1 192 ? 9.907 -8.997 4.801 1.00 90.38 192 LEU A N 1
ATOM 1594 C CA . LEU A 1 192 ? 10.943 -9.398 3.840 1.00 90.38 192 LEU A CA 1
ATOM 1595 C C . LEU A 1 192 ? 10.606 -10.723 3.147 1.00 90.38 192 LEU A C 1
ATOM 1597 O O . LEU A 1 192 ? 10.760 -10.841 1.933 1.00 90.38 192 LEU A O 1
ATOM 1601 N N . VAL A 1 193 ? 10.091 -11.698 3.899 1.00 91.50 193 VAL A N 1
ATOM 1602 C CA . VAL A 1 193 ? 9.604 -12.969 3.349 1.00 91.50 193 VAL A CA 1
ATOM 1603 C C . VAL A 1 193 ? 8.430 -12.729 2.398 1.00 91.50 193 VAL A C 1
ATOM 1605 O O . VAL A 1 193 ? 8.410 -13.281 1.302 1.00 91.50 193 VAL A O 1
ATOM 1608 N N . LEU A 1 194 ? 7.478 -11.864 2.760 1.00 87.56 194 LEU A N 1
ATOM 1609 C CA . LEU A 1 194 ? 6.360 -11.505 1.883 1.00 87.56 194 LEU A CA 1
ATOM 1610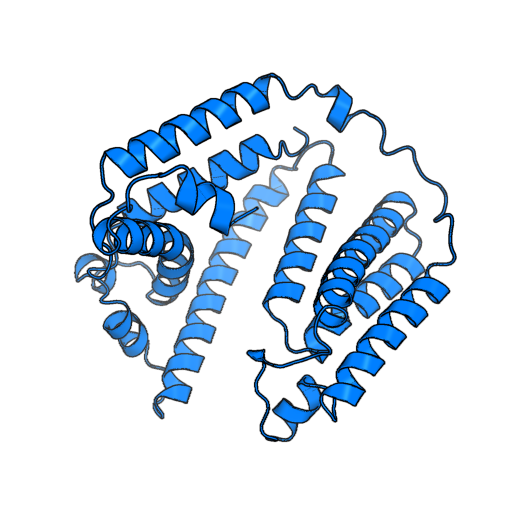 C C . LEU A 1 194 ? 6.824 -10.816 0.595 1.00 87.56 194 LEU A C 1
ATOM 1612 O O . LEU A 1 194 ? 6.300 -11.129 -0.468 1.00 87.56 194 LEU A O 1
ATOM 1616 N N . PHE A 1 195 ? 7.813 -9.924 0.663 1.00 89.75 195 PHE A N 1
ATOM 1617 C CA . PHE A 1 195 ? 8.425 -9.287 -0.508 1.00 89.75 195 PHE A CA 1
ATOM 1618 C C . PHE A 1 195 ? 9.111 -10.293 -1.431 1.00 89.75 195 PHE A C 1
ATOM 1620 O O . PHE A 1 195 ? 8.960 -10.213 -2.651 1.00 89.75 195 PHE A O 1
ATOM 1627 N N . TYR A 1 196 ? 9.799 -11.278 -0.856 1.00 92.12 196 TYR A N 1
ATOM 1628 C CA . TYR A 1 196 ? 10.384 -12.380 -1.609 1.00 92.12 196 TYR A CA 1
ATOM 1629 C C . TYR A 1 196 ? 9.309 -13.235 -2.302 1.00 92.12 196 TYR A C 1
ATOM 1631 O O . TYR A 1 196 ? 9.359 -13.430 -3.516 1.00 92.12 196 TYR A O 1
ATOM 1639 N N . PHE A 1 197 ? 8.279 -13.678 -1.568 1.00 89.56 197 PHE A N 1
ATOM 1640 C CA . PHE A 1 197 ? 7.161 -14.443 -2.138 1.00 89.56 197 PHE A CA 1
ATOM 1641 C C . PHE A 1 197 ? 6.396 -13.658 -3.204 1.00 89.56 197 PHE A C 1
ATOM 1643 O O . PHE A 1 197 ? 6.025 -14.223 -4.231 1.00 89.56 197 PHE A O 1
ATOM 1650 N N . PHE A 1 198 ? 6.179 -12.362 -2.986 1.00 86.06 198 PHE A N 1
ATOM 1651 C CA . PHE A 1 198 ? 5.568 -11.479 -3.972 1.00 86.06 198 PHE A CA 1
ATOM 1652 C C . PHE A 1 198 ? 6.373 -11.466 -5.273 1.00 86.06 198 PHE A C 1
ATOM 1654 O O . PHE A 1 198 ? 5.793 -11.616 -6.348 1.00 86.06 198 PHE A O 1
ATOM 1661 N N . GLY A 1 199 ? 7.702 -11.371 -5.176 1.00 88.31 199 GLY A N 1
ATOM 1662 C CA . GLY A 1 199 ? 8.585 -11.459 -6.332 1.00 88.31 199 GLY A CA 1
ATOM 1663 C C . GLY A 1 199 ? 8.531 -12.815 -7.032 1.00 88.31 199 GLY A C 1
ATOM 1664 O O . GLY A 1 199 ? 8.396 -12.853 -8.252 1.00 88.31 199 GLY A O 1
ATOM 1665 N N . MET A 1 200 ? 8.535 -13.924 -6.285 1.00 88.50 200 MET A N 1
ATOM 1666 C CA . MET A 1 200 ? 8.383 -15.263 -6.871 1.00 88.50 200 MET A CA 1
ATOM 1667 C C . MET A 1 200 ? 7.063 -15.408 -7.635 1.00 88.50 200 MET A C 1
ATOM 1669 O O . MET A 1 200 ? 7.042 -15.828 -8.790 1.00 88.50 200 MET A O 1
ATOM 1673 N N . VAL A 1 201 ? 5.942 -15.026 -7.021 1.00 86.06 201 VAL A N 1
ATOM 1674 C CA . VAL A 1 201 ? 4.624 -15.107 -7.670 1.00 86.06 201 VAL A CA 1
ATOM 1675 C C . VAL A 1 201 ? 4.563 -14.189 -8.895 1.00 86.06 201 VAL A C 1
ATOM 1677 O O . VAL A 1 201 ? 4.021 -14.580 -9.928 1.00 86.06 201 VAL A O 1
ATOM 1680 N N . GLY A 1 202 ? 5.154 -12.994 -8.811 1.00 82.38 202 GLY A N 1
ATOM 1681 C CA . GLY A 1 202 ? 5.274 -12.066 -9.934 1.00 82.38 202 GLY A CA 1
ATOM 1682 C C . GLY A 1 202 ? 6.058 -12.660 -11.106 1.00 82.38 202 GLY A C 1
ATOM 1683 O O . GLY A 1 202 ? 5.572 -12.643 -12.236 1.00 82.38 202 GLY A O 1
ATOM 1684 N N . THR A 1 203 ? 7.230 -13.238 -10.838 1.00 89.69 203 THR A N 1
ATOM 1685 C CA . THR A 1 203 ? 8.068 -13.896 -11.851 1.00 89.69 203 THR A CA 1
ATOM 1686 C C . THR A 1 203 ? 7.354 -15.082 -12.485 1.00 89.69 203 THR A C 1
ATOM 1688 O O . THR A 1 203 ? 7.362 -15.208 -13.709 1.00 89.69 203 THR A O 1
ATOM 1691 N N . LYS A 1 204 ? 6.669 -15.908 -11.685 1.00 85.62 204 LYS A N 1
ATOM 1692 C CA . LYS A 1 204 ? 5.864 -17.019 -12.200 1.00 85.62 204 LYS A CA 1
ATOM 1693 C C . LYS A 1 204 ? 4.797 -16.527 -13.176 1.00 85.62 204 LYS A C 1
ATOM 1695 O O . LYS A 1 204 ? 4.712 -17.055 -14.277 1.00 85.62 204 LYS A O 1
ATOM 1700 N N . ARG A 1 205 ? 4.055 -15.478 -12.812 1.00 84.81 205 ARG A N 1
ATOM 1701 C CA . ARG A 1 205 ? 3.029 -14.887 -13.680 1.00 84.81 205 ARG A CA 1
ATOM 1702 C C . ARG A 1 205 ? 3.609 -14.417 -15.015 1.00 84.81 205 ARG A C 1
ATOM 1704 O O . ARG A 1 205 ? 3.061 -14.747 -16.055 1.00 84.81 205 ARG A O 1
ATOM 1711 N N . VAL A 1 206 ? 4.710 -13.664 -14.989 1.00 85.56 206 VAL A N 1
ATOM 1712 C CA . VAL A 1 206 ? 5.346 -13.162 -16.222 1.00 85.56 206 VAL A CA 1
ATOM 1713 C C . VAL A 1 206 ? 5.882 -14.311 -17.083 1.00 85.56 206 VAL A C 1
ATOM 1715 O O . VAL A 1 206 ? 5.786 -14.246 -18.306 1.00 85.56 206 VAL A O 1
ATOM 1718 N N . SER A 1 207 ? 6.397 -15.372 -16.458 1.00 87.25 207 SER A N 1
ATOM 1719 C CA . SER A 1 207 ? 6.870 -16.571 -17.164 1.00 87.25 207 SER A CA 1
ATOM 1720 C C . SER A 1 207 ? 5.715 -17.307 -17.853 1.00 87.25 207 SER A C 1
ATOM 1722 O O . SER A 1 207 ? 5.804 -17.600 -19.042 1.00 87.25 207 SER A O 1
ATOM 1724 N N . GLU A 1 208 ? 4.599 -17.516 -17.144 1.00 81.62 208 GLU A N 1
ATOM 1725 C CA . GLU A 1 208 ? 3.383 -18.143 -17.683 1.00 81.62 208 GLU A CA 1
ATOM 1726 C C . GLU A 1 208 ? 2.761 -17.311 -18.815 1.00 81.62 208 GLU A C 1
ATOM 1728 O O . GLU A 1 208 ? 2.427 -17.861 -19.862 1.00 81.62 208 GLU A O 1
ATOM 1733 N N . GLU A 1 209 ? 2.670 -15.985 -18.650 1.00 82.38 209 GLU A N 1
ATOM 1734 C CA . GLU A 1 209 ? 2.205 -15.054 -19.694 1.00 82.38 209 GLU A CA 1
ATOM 1735 C C . GLU A 1 209 ? 3.103 -15.084 -20.943 1.00 82.38 209 GLU A C 1
ATOM 1737 O O . GLU A 1 209 ? 2.625 -14.842 -22.050 1.00 82.38 209 GLU A O 1
ATOM 1742 N N . SER A 1 210 ? 4.387 -15.414 -20.776 1.00 84.25 210 SER A N 1
ATOM 1743 C CA . SER A 1 210 ? 5.368 -15.530 -21.864 1.00 84.25 210 SER A CA 1
ATOM 1744 C C . SER A 1 210 ? 5.508 -16.958 -22.413 1.00 84.25 210 SER A C 1
ATOM 1746 O O . SER A 1 210 ? 6.316 -17.188 -23.310 1.00 84.25 210 SER A O 1
ATOM 1748 N N . GLY A 1 211 ? 4.748 -17.927 -21.889 1.00 86.56 211 GLY A N 1
ATOM 1749 C CA . GLY A 1 211 ? 4.781 -19.325 -22.329 1.00 86.56 211 GLY A CA 1
ATOM 1750 C C . GLY A 1 211 ? 6.051 -20.098 -21.952 1.00 86.56 211 GLY A C 1
ATOM 1751 O O . GLY A 1 211 ? 6.327 -21.132 -22.560 1.00 86.56 211 GLY A O 1
ATOM 1752 N N . VAL A 1 212 ? 6.828 -19.627 -20.972 1.00 87.06 212 VAL A N 1
ATOM 1753 C CA . VAL A 1 212 ? 8.066 -20.286 -20.524 1.00 87.06 212 VAL A CA 1
ATOM 1754 C C . VAL A 1 212 ? 7.963 -20.794 -19.087 1.00 87.06 212 VAL A C 1
ATOM 1756 O O . VAL A 1 212 ? 7.153 -20.327 -18.284 1.00 87.06 212 VAL A O 1
ATOM 1759 N N . LEU A 1 213 ? 8.818 -21.764 -18.750 1.00 86.25 213 LEU A N 1
ATOM 1760 C CA . LEU A 1 213 ? 9.032 -22.171 -17.361 1.00 86.25 213 LEU A CA 1
ATOM 1761 C C . LEU A 1 213 ? 9.608 -21.002 -16.552 1.00 86.25 213 LEU A C 1
ATOM 1763 O O . LEU A 1 213 ? 10.190 -20.079 -17.110 1.00 86.25 213 LEU A O 1
ATOM 1767 N N . TYR A 1 214 ? 9.427 -21.058 -15.234 1.00 88.06 214 TYR A N 1
ATOM 1768 C CA . TYR A 1 214 ? 9.830 -20.014 -14.293 1.00 88.06 214 TYR A CA 1
ATOM 1769 C C . TYR A 1 214 ? 11.241 -19.460 -14.569 1.00 88.06 214 TYR A C 1
ATOM 1771 O O . TYR A 1 214 ? 12.234 -20.147 -14.328 1.00 88.06 214 TYR A O 1
ATOM 1779 N N . ASP A 1 215 ? 11.312 -18.212 -15.040 1.00 88.94 215 ASP A N 1
ATOM 1780 C CA . ASP A 1 215 ? 12.562 -17.535 -15.389 1.00 88.94 215 ASP A CA 1
ATOM 1781 C C . ASP A 1 215 ? 12.617 -16.135 -14.770 1.00 88.94 215 ASP A C 1
ATOM 1783 O O . ASP A 1 215 ? 11.860 -15.224 -15.115 1.00 88.94 215 ASP A O 1
ATOM 1787 N N . HIS A 1 216 ? 13.560 -15.950 -13.847 1.00 86.12 216 HIS A N 1
ATOM 1788 C CA . HIS A 1 216 ? 13.799 -14.661 -13.206 1.00 86.12 216 HIS A CA 1
ATOM 1789 C C . HIS A 1 216 ? 14.265 -13.584 -14.182 1.00 86.12 216 HIS A C 1
ATOM 1791 O O . HIS A 1 216 ? 13.966 -12.410 -13.957 1.00 86.12 216 HIS A O 1
ATOM 1797 N N . ASN A 1 217 ? 14.984 -13.955 -15.244 1.00 89.81 217 ASN A N 1
ATOM 1798 C CA . ASN A 1 217 ? 15.597 -12.991 -16.149 1.00 89.81 217 ASN A CA 1
ATOM 1799 C C . ASN A 1 217 ? 14.555 -12.213 -16.943 1.00 89.81 217 ASN A C 1
ATOM 1801 O O . ASN A 1 217 ? 14.745 -11.019 -17.136 1.00 89.81 217 ASN A O 1
ATOM 1805 N N . LEU A 1 218 ? 13.410 -12.817 -17.276 1.00 88.31 218 LEU A N 1
ATOM 1806 C CA . LEU A 1 218 ? 12.335 -12.141 -18.007 1.00 88.31 218 LEU A CA 1
ATOM 1807 C C . LEU A 1 218 ? 11.932 -10.804 -17.380 1.00 88.31 218 LEU A C 1
ATOM 1809 O O . LEU A 1 218 ? 11.852 -9.778 -18.056 1.00 88.31 218 LEU A O 1
ATOM 1813 N N . PHE A 1 219 ? 11.676 -10.795 -16.069 1.00 91.19 219 PHE A N 1
ATOM 1814 C CA . PHE A 1 219 ? 11.277 -9.560 -15.400 1.00 91.19 219 PHE A CA 1
ATOM 1815 C C . PHE A 1 219 ? 12.458 -8.602 -15.203 1.00 91.19 219 PHE A C 1
ATOM 1817 O O . PHE A 1 219 ? 12.283 -7.389 -15.326 1.00 91.19 219 PHE A O 1
ATOM 1824 N N . LEU A 1 220 ? 13.662 -9.127 -14.948 1.00 93.12 220 LEU A N 1
ATOM 1825 C CA . LEU A 1 220 ? 14.877 -8.311 -14.863 1.00 93.12 220 LEU A CA 1
ATOM 1826 C C . LEU A 1 220 ? 15.181 -7.607 -16.190 1.00 93.12 220 LEU A C 1
ATOM 1828 O O . LEU A 1 220 ? 15.581 -6.450 -16.186 1.00 93.12 220 LEU A O 1
ATOM 1832 N N . ASP A 1 221 ? 14.982 -8.274 -17.321 1.00 92.50 221 ASP A N 1
ATOM 1833 C CA . ASP A 1 221 ? 15.202 -7.722 -18.656 1.00 92.50 221 ASP A CA 1
ATOM 1834 C C . ASP A 1 221 ? 14.148 -6.660 -18.981 1.00 92.50 221 ASP A C 1
ATOM 1836 O O . ASP A 1 221 ? 14.496 -5.539 -19.358 1.00 92.50 221 ASP A O 1
ATOM 1840 N N . ASN A 1 222 ? 12.871 -6.960 -18.723 1.00 89.25 222 ASN A N 1
ATOM 1841 C CA . ASN A 1 222 ? 11.768 -6.017 -18.923 1.00 89.25 222 ASN A CA 1
ATOM 1842 C C . ASN A 1 222 ? 11.923 -4.745 -18.079 1.00 89.25 222 ASN A C 1
ATOM 1844 O O . ASN A 1 222 ? 11.713 -3.637 -18.571 1.00 89.25 222 ASN A O 1
ATOM 1848 N N . GLY A 1 223 ? 12.324 -4.889 -16.815 1.00 90.38 223 GLY A N 1
ATOM 1849 C CA . GLY A 1 223 ? 12.614 -3.759 -15.933 1.00 90.38 223 GLY A CA 1
ATOM 1850 C C . GLY A 1 223 ? 14.018 -3.173 -16.105 1.00 90.38 223 GLY A C 1
ATOM 1851 O O . GLY A 1 223 ? 14.390 -2.309 -15.314 1.00 90.38 223 GLY A O 1
ATOM 1852 N N . ARG A 1 224 ? 14.802 -3.642 -17.090 1.00 94.25 224 ARG A N 1
ATOM 1853 C CA . ARG A 1 224 ? 16.216 -3.300 -17.340 1.00 94.25 224 ARG A CA 1
ATOM 1854 C C . ARG A 1 224 ? 17.039 -3.206 -16.057 1.00 94.25 224 ARG A C 1
ATOM 1856 O O . ARG A 1 224 ? 17.572 -2.155 -15.714 1.00 94.25 224 ARG A O 1
ATOM 1863 N N . ALA A 1 225 ? 17.086 -4.304 -15.316 1.00 95.56 225 ALA A N 1
ATOM 1864 C CA . ALA A 1 225 ? 17.868 -4.406 -14.101 1.00 95.56 225 ALA A CA 1
ATOM 1865 C C . ALA A 1 225 ? 19.358 -4.200 -14.402 1.00 95.56 225 ALA A C 1
ATOM 1867 O O . ALA A 1 225 ? 19.899 -4.864 -15.296 1.00 95.56 225 ALA A O 1
ATOM 1868 N N . THR A 1 226 ? 20.009 -3.333 -13.627 1.00 95.75 226 THR A N 1
ATOM 1869 C CA . THR A 1 226 ? 21.427 -3.000 -13.787 1.00 95.75 226 THR A CA 1
ATOM 1870 C C . THR A 1 226 ? 22.321 -4.212 -13.546 1.00 95.75 226 THR A C 1
ATOM 1872 O O . THR A 1 226 ? 21.960 -5.157 -12.834 1.00 95.75 226 THR A O 1
ATOM 1875 N N . LYS A 1 227 ? 23.535 -4.179 -14.109 1.00 93.69 227 LYS A N 1
ATOM 1876 C CA . LYS A 1 227 ? 24.549 -5.215 -13.849 1.00 93.69 227 LYS A CA 1
ATOM 1877 C C . LYS A 1 227 ? 24.858 -5.344 -12.359 1.00 93.69 227 LYS A C 1
ATOM 1879 O O . LYS A 1 227 ? 24.905 -6.459 -11.853 1.00 93.69 227 LYS A O 1
ATOM 1884 N N . GLU A 1 228 ? 24.953 -4.217 -11.653 1.00 93.19 228 GLU A N 1
ATOM 1885 C CA . GLU A 1 228 ? 25.184 -4.186 -10.207 1.00 93.19 228 GLU A CA 1
ATOM 1886 C C . GLU A 1 228 ? 24.134 -5.010 -9.448 1.00 93.19 228 GLU A C 1
ATOM 1888 O O . GLU A 1 228 ? 24.480 -5.860 -8.628 1.00 93.19 228 GLU A O 1
ATOM 1893 N N . PHE A 1 229 ? 22.847 -4.851 -9.772 1.00 95.38 229 PHE A N 1
ATOM 1894 C CA . PHE A 1 229 ? 21.802 -5.655 -9.145 1.00 95.38 229 PHE A CA 1
ATOM 1895 C C . PHE A 1 229 ? 21.867 -7.135 -9.557 1.00 95.38 229 PHE A C 1
ATOM 1897 O O . PHE A 1 229 ? 21.726 -8.026 -8.708 1.00 95.38 229 PHE A O 1
ATOM 1904 N N . ARG A 1 230 ? 22.098 -7.427 -10.844 1.00 94.25 230 ARG A N 1
ATOM 1905 C CA . ARG A 1 230 ? 22.205 -8.805 -11.364 1.00 94.25 230 ARG A CA 1
ATOM 1906 C C . ARG A 1 230 ? 23.360 -9.581 -10.742 1.00 94.25 230 ARG A C 1
ATOM 1908 O O . ARG A 1 230 ? 23.200 -10.762 -10.450 1.00 94.25 230 ARG A O 1
ATOM 1915 N N . GLU A 1 231 ? 24.471 -8.921 -10.463 1.00 94.50 231 GLU A N 1
ATOM 1916 C CA . GLU A 1 231 ? 25.658 -9.532 -9.860 1.00 94.50 231 GLU A CA 1
ATOM 1917 C C . GLU A 1 231 ? 25.632 -9.476 -8.322 1.00 94.50 231 GLU A C 1
ATOM 1919 O O . GLU A 1 231 ? 26.390 -10.180 -7.655 1.00 94.50 231 GLU A O 1
ATOM 1924 N N . SER A 1 232 ? 24.718 -8.698 -7.731 1.00 94.88 232 SER A N 1
ATOM 1925 C CA . SER A 1 232 ? 24.561 -8.627 -6.277 1.00 94.88 232 SER A CA 1
ATOM 1926 C C . SER A 1 232 ? 24.115 -9.957 -5.652 1.00 94.88 232 SER A C 1
ATOM 1928 O O . SER A 1 232 ? 23.417 -10.772 -6.265 1.00 94.88 232 SER A O 1
ATOM 1930 N N . LYS A 1 233 ? 24.437 -10.125 -4.362 1.00 94.69 233 LYS A N 1
ATOM 1931 C CA . LYS A 1 233 ? 23.987 -11.250 -3.518 1.00 94.69 233 LYS A CA 1
ATOM 1932 C C . LYS A 1 233 ? 22.501 -11.177 -3.135 1.00 94.69 233 LYS A C 1
ATOM 1934 O O . LYS A 1 233 ? 22.019 -12.037 -2.403 1.00 94.69 233 LYS A O 1
ATOM 1939 N N . ILE A 1 234 ? 21.786 -10.140 -3.573 1.00 94.00 234 ILE A N 1
ATOM 1940 C CA . ILE A 1 234 ? 20.368 -9.958 -3.268 1.00 94.00 234 ILE A CA 1
ATOM 1941 C C . ILE A 1 234 ? 19.555 -10.902 -4.169 1.00 94.00 234 ILE A C 1
ATOM 1943 O O . ILE A 1 234 ? 19.791 -10.923 -5.385 1.00 94.00 234 ILE A O 1
ATOM 1947 N N . PRO A 1 235 ? 18.602 -11.676 -3.610 1.00 94.94 235 PRO A N 1
ATOM 1948 C CA . PRO A 1 235 ? 17.710 -12.509 -4.409 1.00 94.94 235 PRO A CA 1
ATOM 1949 C C . PRO A 1 235 ? 16.963 -11.686 -5.458 1.00 94.94 235 PRO A C 1
ATOM 1951 O O . PRO A 1 235 ? 16.479 -10.584 -5.180 1.00 94.94 235 PRO A O 1
ATOM 1954 N N . LYS A 1 236 ? 16.874 -12.213 -6.679 1.00 94.62 236 LYS A N 1
ATOM 1955 C CA . LYS A 1 236 ? 16.368 -11.470 -7.843 1.00 94.62 236 LYS A CA 1
ATOM 1956 C C . LYS A 1 236 ? 14.888 -11.127 -7.723 1.00 94.62 236 LYS A C 1
ATOM 1958 O O . LYS A 1 236 ? 14.424 -10.147 -8.291 1.00 94.62 236 LYS A O 1
ATOM 1963 N N . GLU A 1 237 ? 14.165 -11.864 -6.901 1.00 93.38 237 GLU A N 1
ATOM 1964 C CA . GLU A 1 237 ? 12.771 -11.650 -6.542 1.00 93.38 237 GLU A CA 1
ATOM 1965 C C . GLU A 1 237 ? 12.550 -10.309 -5.834 1.00 93.38 237 GLU A C 1
ATOM 1967 O O . GLU A 1 237 ? 11.505 -9.686 -6.017 1.00 93.38 237 GLU A O 1
ATOM 1972 N N . PHE A 1 238 ? 13.544 -9.793 -5.101 1.00 95.00 238 PHE A N 1
ATOM 1973 C CA . PHE A 1 238 ? 13.447 -8.458 -4.503 1.00 95.00 238 PHE A CA 1
ATOM 1974 C C . PHE A 1 238 ? 13.426 -7.335 -5.541 1.00 95.00 238 PHE A C 1
ATOM 1976 O O . PHE A 1 238 ? 13.006 -6.227 -5.203 1.00 95.00 238 PHE A O 1
ATOM 1983 N N . PHE A 1 239 ? 13.781 -7.610 -6.802 1.00 95.62 239 PHE A N 1
ATOM 1984 C CA . PHE A 1 239 ? 13.632 -6.638 -7.881 1.00 95.62 239 PHE A CA 1
ATOM 1985 C C . PHE A 1 239 ? 12.177 -6.208 -8.063 1.00 95.62 239 PHE A C 1
ATOM 1987 O O . PHE A 1 239 ? 11.920 -5.028 -8.268 1.00 95.62 239 PHE A O 1
ATOM 1994 N N . TRP A 1 240 ? 11.211 -7.120 -7.893 1.00 93.81 240 TRP A N 1
ATOM 1995 C CA . TRP A 1 240 ? 9.785 -6.776 -7.905 1.00 93.81 240 TRP A CA 1
ATOM 1996 C C . TRP A 1 240 ? 9.435 -5.759 -6.823 1.00 93.81 240 TRP A C 1
ATOM 1998 O O . TRP A 1 240 ? 8.758 -4.772 -7.092 1.00 93.81 240 TRP A O 1
ATOM 2008 N N . SER A 1 241 ? 9.919 -5.977 -5.601 1.00 92.94 241 SER A N 1
ATOM 2009 C CA . SER A 1 241 ? 9.638 -5.078 -4.479 1.00 92.94 241 SER A CA 1
ATOM 2010 C C . SER A 1 241 ? 10.308 -3.720 -4.674 1.00 92.94 241 SER A C 1
ATOM 2012 O O . SER A 1 241 ? 9.655 -2.692 -4.506 1.00 92.94 241 SER A O 1
ATOM 2014 N N . TYR A 1 242 ? 11.574 -3.710 -5.105 1.00 95.12 242 TYR A N 1
ATOM 2015 C CA . TYR A 1 242 ? 12.267 -2.492 -5.524 1.00 95.12 242 TYR A CA 1
ATOM 2016 C C . TYR A 1 242 ? 11.444 -1.737 -6.562 1.00 95.12 242 TYR A C 1
ATOM 2018 O O . TYR A 1 242 ? 11.129 -0.566 -6.347 1.00 95.12 242 TYR A O 1
ATOM 2026 N N . PHE A 1 243 ? 11.047 -2.417 -7.640 1.00 93.75 243 PHE A N 1
ATOM 2027 C CA . PHE A 1 243 ? 10.347 -1.812 -8.763 1.00 93.75 243 PHE A CA 1
ATOM 2028 C C . PHE A 1 243 ? 9.024 -1.193 -8.306 1.00 93.75 243 PHE A C 1
ATOM 2030 O O . PHE A 1 243 ? 8.795 -0.017 -8.537 1.00 93.75 243 PHE A O 1
ATOM 2037 N N . TYR A 1 244 ? 8.198 -1.920 -7.549 1.00 91.50 244 TYR A N 1
ATOM 2038 C CA . TYR A 1 244 ? 6.901 -1.417 -7.078 1.00 91.50 244 TYR A CA 1
ATOM 2039 C C . TYR A 1 244 ? 6.999 -0.261 -6.073 1.00 91.50 244 TYR A C 1
ATOM 2041 O O . TYR A 1 244 ? 6.127 0.607 -6.062 1.00 91.50 244 TYR A O 1
ATOM 2049 N N . ILE A 1 245 ? 8.032 -0.235 -5.225 1.00 93.75 245 ILE A N 1
ATOM 2050 C CA . ILE A 1 245 ? 8.230 0.854 -4.254 1.00 93.75 245 ILE A CA 1
ATOM 2051 C C . ILE A 1 245 ? 8.703 2.136 -4.958 1.00 93.75 245 ILE A C 1
ATOM 2053 O O . ILE A 1 245 ? 8.297 3.236 -4.594 1.00 93.75 245 ILE A O 1
ATOM 2057 N N . SER A 1 246 ? 9.559 2.004 -5.969 1.00 95.50 246 SER A N 1
ATOM 2058 C CA . SER A 1 246 ? 10.248 3.133 -6.610 1.00 95.50 246 SER A CA 1
ATOM 2059 C C . SER A 1 246 ? 9.578 3.631 -7.897 1.00 95.50 246 SER A C 1
ATOM 2061 O O . SER A 1 246 ? 9.677 4.819 -8.217 1.00 95.50 246 SER A O 1
ATOM 2063 N N . SER A 1 247 ? 8.848 2.776 -8.622 1.00 94.56 247 SER A N 1
ATOM 2064 C CA . SER A 1 247 ? 8.242 3.121 -9.911 1.00 94.56 247 SER A CA 1
ATOM 2065 C C . SER A 1 247 ? 7.238 4.275 -9.855 1.00 94.56 247 SER A C 1
ATOM 2067 O O . SER A 1 247 ? 7.162 5.001 -10.845 1.00 94.56 247 SER A O 1
ATOM 2069 N N . PRO A 1 248 ? 6.482 4.535 -8.764 1.00 94.62 248 PRO A N 1
ATOM 2070 C CA . PRO A 1 248 ? 5.633 5.723 -8.703 1.00 94.62 248 PRO A CA 1
ATOM 2071 C C . PRO A 1 248 ? 6.429 7.029 -8.848 1.00 94.62 248 PRO A C 1
ATOM 2073 O O . PRO A 1 248 ? 5.985 7.935 -9.553 1.00 94.62 248 PRO A O 1
ATOM 2076 N N . LEU A 1 249 ? 7.625 7.109 -8.248 1.00 95.25 249 LEU A N 1
ATOM 2077 C CA . LEU A 1 249 ? 8.522 8.260 -8.406 1.00 95.25 249 LEU A CA 1
ATOM 2078 C C . LEU A 1 249 ? 9.097 8.327 -9.824 1.00 95.25 249 LEU A C 1
ATOM 2080 O O . LEU A 1 249 ? 9.125 9.409 -10.409 1.00 95.25 249 LEU A O 1
ATOM 2084 N N . ALA A 1 250 ? 9.487 7.183 -10.397 1.00 95.06 250 ALA A N 1
ATOM 2085 C CA . ALA A 1 250 ? 9.987 7.119 -11.773 1.00 95.06 250 ALA A CA 1
ATOM 2086 C C . ALA A 1 250 ? 8.924 7.620 -12.756 1.00 95.06 250 ALA A C 1
ATOM 2088 O O . ALA A 1 250 ? 9.188 8.492 -13.578 1.00 95.06 250 ALA A O 1
ATOM 2089 N N . ASN A 1 251 ? 7.692 7.128 -12.615 1.00 94.94 251 ASN A N 1
ATOM 2090 C CA . ASN A 1 251 ? 6.553 7.527 -13.432 1.00 94.94 251 ASN A CA 1
ATOM 2091 C C . ASN A 1 251 ? 6.262 9.022 -13.290 1.00 94.94 251 ASN A C 1
ATOM 2093 O O . ASN A 1 251 ? 6.027 9.693 -14.294 1.00 94.94 251 ASN A O 1
ATOM 2097 N N . LEU A 1 252 ? 6.299 9.570 -12.072 1.00 94.44 252 LEU A N 1
ATOM 2098 C CA . LEU A 1 252 ? 6.130 11.007 -11.860 1.00 94.44 252 LEU A CA 1
ATOM 2099 C C . LEU A 1 252 ? 7.216 11.811 -12.591 1.00 94.44 252 LEU A C 1
ATOM 2101 O O . LEU A 1 252 ? 6.897 12.760 -13.305 1.00 94.44 252 LEU A O 1
ATOM 2105 N N . GLN A 1 253 ? 8.481 11.400 -12.481 1.00 95.62 253 GLN A N 1
ATOM 2106 C CA . GLN A 1 253 ? 9.590 12.061 -13.167 1.00 95.62 253 GLN A CA 1
ATOM 2107 C C . GLN A 1 253 ? 9.480 11.955 -14.695 1.00 95.62 253 GLN A C 1
ATOM 2109 O O . GLN A 1 253 ? 9.683 12.950 -15.390 1.00 95.62 253 GLN A O 1
ATOM 2114 N N . VAL A 1 254 ? 9.113 10.786 -15.232 1.00 94.88 254 VAL A N 1
ATOM 2115 C CA . VAL A 1 254 ? 8.858 10.595 -16.671 1.00 94.88 254 VAL A CA 1
ATOM 2116 C C . VAL A 1 254 ? 7.758 11.539 -17.151 1.00 94.88 254 VAL A C 1
ATOM 2118 O O . VAL A 1 254 ? 7.918 12.180 -18.189 1.00 94.88 254 VAL A O 1
ATOM 2121 N N . ASN A 1 255 ? 6.670 11.683 -16.390 1.00 93.38 255 ASN A N 1
ATOM 2122 C CA . ASN A 1 255 ? 5.595 12.612 -16.734 1.00 93.38 255 ASN A CA 1
ATOM 2123 C C . ASN A 1 255 ? 6.079 14.068 -16.748 1.00 93.38 255 ASN A C 1
ATOM 2125 O O . ASN A 1 255 ? 5.782 14.787 -17.698 1.00 93.38 255 ASN A O 1
ATOM 2129 N N . ILE A 1 256 ? 6.864 14.488 -15.752 1.00 92.69 256 ILE A N 1
ATOM 2130 C CA . ILE A 1 256 ? 7.461 15.834 -15.703 1.00 92.69 256 ILE A CA 1
ATOM 2131 C C . ILE A 1 256 ? 8.382 16.077 -16.909 1.00 92.69 256 ILE A C 1
ATOM 2133 O O . ILE A 1 256 ? 8.361 17.158 -17.492 1.00 92.69 256 ILE A O 1
ATOM 2137 N N . ASN A 1 257 ? 9.171 15.073 -17.298 1.00 92.69 257 ASN A N 1
ATOM 2138 C CA . ASN A 1 257 ? 10.088 15.172 -18.435 1.00 92.69 257 ASN A CA 1
ATOM 2139 C C . ASN A 1 257 ? 9.348 15.228 -19.780 1.00 92.69 257 ASN A C 1
ATOM 2141 O O . ASN A 1 257 ? 9.801 15.897 -20.707 1.00 92.69 257 ASN A O 1
ATOM 2145 N N . THR A 1 258 ? 8.232 14.507 -19.896 1.00 92.81 258 THR A N 1
ATOM 2146 C CA . THR A 1 258 ? 7.514 14.316 -21.166 1.00 92.81 258 THR A CA 1
ATOM 2147 C C . THR A 1 258 ? 6.504 15.428 -21.422 1.00 92.81 258 THR A C 1
ATOM 2149 O O . THR A 1 258 ? 6.408 15.953 -22.532 1.00 92.81 258 THR A O 1
ATOM 2152 N N . TYR A 1 259 ? 5.733 15.805 -20.403 1.00 87.81 259 TYR A N 1
ATOM 2153 C CA . TYR A 1 259 ? 4.622 16.731 -20.556 1.00 87.81 259 TYR A CA 1
ATOM 2154 C C . TYR A 1 259 ? 5.028 18.132 -20.119 1.00 87.81 259 TYR A C 1
ATOM 2156 O O . TYR A 1 259 ? 5.206 18.421 -18.937 1.00 87.81 259 TYR A O 1
ATOM 2164 N N . LYS A 1 260 ? 5.109 19.047 -21.088 1.00 79.06 260 LYS A N 1
ATOM 2165 C CA . LYS A 1 260 ? 5.275 20.470 -20.788 1.00 79.06 260 LYS A CA 1
ATOM 2166 C C . LYS A 1 260 ? 4.024 20.991 -20.089 1.00 79.06 260 LYS A C 1
ATOM 2168 O O . LYS A 1 260 ? 2.908 20.854 -20.599 1.00 79.06 260 LYS A O 1
ATOM 2173 N N . VAL A 1 261 ? 4.221 21.638 -18.945 1.00 73.56 261 VAL A N 1
ATOM 2174 C CA . VAL A 1 261 ? 3.152 22.349 -18.245 1.00 73.56 261 VAL A CA 1
ATOM 2175 C C . VAL A 1 261 ? 2.703 23.505 -19.136 1.00 73.56 261 VAL A C 1
ATOM 2177 O O . VAL A 1 261 ? 3.403 24.503 -19.287 1.00 73.56 261 VAL A O 1
ATOM 2180 N N . LYS A 1 262 ? 1.544 23.348 -19.780 1.00 73.94 262 LYS A N 1
ATOM 2181 C CA . LYS A 1 262 ? 0.895 24.447 -20.503 1.00 73.94 262 LYS A CA 1
ATOM 2182 C C . LYS A 1 262 ? 0.596 25.580 -19.506 1.00 73.94 262 LYS A C 1
ATOM 2184 O O . LYS A 1 262 ? 0.162 25.269 -18.392 1.00 73.94 262 LYS A O 1
ATOM 2189 N N . PRO A 1 263 ? 0.785 26.854 -19.888 1.00 77.12 263 PRO A N 1
ATOM 2190 C CA . PRO A 1 263 ? 0.556 27.986 -18.997 1.00 77.12 263 PRO A CA 1
ATOM 2191 C C . PRO A 1 263 ? -0.866 27.964 -18.429 1.00 77.12 263 PRO A C 1
ATOM 2193 O O . PRO A 1 263 ? -1.822 27.583 -19.111 1.00 77.12 263 PRO A O 1
ATOM 2196 N N . ILE A 1 264 ? -0.993 28.343 -17.158 1.00 76.62 264 ILE A N 1
ATOM 2197 C CA . ILE A 1 264 ? -2.293 28.518 -16.510 1.00 76.62 264 ILE A CA 1
ATOM 2198 C C . ILE A 1 264 ? -2.885 29.819 -17.052 1.00 76.62 264 ILE A C 1
ATOM 2200 O O . ILE A 1 264 ? -2.375 30.902 -16.776 1.00 76.62 264 ILE A O 1
ATOM 2204 N N . THR A 1 265 ? -3.944 29.707 -17.847 1.00 81.75 265 THR A N 1
ATOM 2205 C CA . THR A 1 265 ? -4.735 30.837 -18.341 1.00 81.75 265 THR A CA 1
ATOM 2206 C C . THR A 1 265 ? -6.107 30.830 -17.678 1.00 81.75 265 THR A C 1
ATOM 2208 O O . THR A 1 265 ? -6.618 29.771 -17.313 1.00 81.75 265 THR A O 1
ATOM 2211 N N . VAL A 1 266 ? -6.726 32.007 -17.541 1.00 77.19 266 VAL A N 1
ATOM 2212 C CA . VAL A 1 266 ? -8.077 32.152 -16.964 1.00 77.19 266 VAL A CA 1
ATOM 2213 C C . VAL A 1 266 ? -9.085 31.263 -17.699 1.00 77.19 266 VAL A C 1
ATOM 2215 O O . VAL A 1 266 ? -9.857 30.556 -17.063 1.00 77.19 266 VAL A O 1
ATOM 2218 N N . THR A 1 267 ? -9.004 31.210 -19.031 1.00 78.44 267 THR A N 1
ATOM 2219 C CA . THR A 1 267 ? -9.846 30.356 -19.882 1.00 78.44 267 THR A CA 1
ATOM 2220 C C . THR A 1 267 ? -9.751 28.881 -19.504 1.00 78.44 267 THR A C 1
ATOM 2222 O O . THR A 1 267 ? -10.758 28.192 -19.468 1.00 78.44 267 THR A O 1
ATOM 2225 N N . ARG A 1 268 ? -8.554 28.404 -19.155 1.00 69.44 268 ARG A N 1
ATOM 2226 C CA . ARG A 1 268 ? -8.328 27.004 -18.798 1.00 69.44 268 ARG A CA 1
ATOM 2227 C C . ARG A 1 268 ? -8.788 26.674 -17.383 1.00 69.44 268 ARG A C 1
ATOM 2229 O O . ARG A 1 268 ? -9.188 25.551 -17.133 1.00 69.44 268 ARG A O 1
ATOM 2236 N N . ILE A 1 269 ? -8.750 27.632 -16.456 1.00 71.19 269 ILE A N 1
ATOM 2237 C CA . ILE A 1 269 ? -9.340 27.443 -15.121 1.00 71.19 269 ILE A CA 1
ATOM 2238 C C . ILE A 1 269 ? -10.854 27.231 -15.253 1.00 71.19 269 ILE A C 1
ATOM 2240 O O . ILE A 1 269 ? -11.400 26.359 -14.589 1.00 71.19 269 ILE A O 1
ATOM 2244 N N . LEU A 1 270 ? -11.501 27.967 -16.162 1.00 69.50 270 LEU A N 1
ATOM 2245 C CA . LEU A 1 270 ? -12.931 27.834 -16.448 1.00 69.50 270 LEU A CA 1
ATOM 2246 C C . LEU A 1 270 ? -13.304 26.527 -17.174 1.00 69.50 270 LEU A C 1
ATOM 2248 O O . LEU A 1 270 ? -14.462 26.151 -17.142 1.00 69.50 270 LEU A O 1
ATOM 2252 N N . GLU A 1 271 ? -12.360 25.814 -17.799 1.00 72.31 271 GLU A N 1
ATOM 2253 C CA . GLU A 1 271 ? -12.619 24.481 -18.382 1.00 72.31 271 GLU A CA 1
ATOM 2254 C C . GLU A 1 271 ? -12.765 23.377 -17.316 1.00 72.31 271 GLU A C 1
ATOM 2256 O O . GLU A 1 271 ? -13.267 22.296 -17.621 1.00 72.31 271 GLU A O 1
ATOM 2261 N N . TYR A 1 272 ? -12.305 23.623 -16.083 1.00 59.81 272 TYR A N 1
ATOM 2262 C CA . TYR A 1 272 ? -12.321 22.655 -14.977 1.00 59.81 272 TYR A CA 1
ATOM 2263 C C . TYR A 1 272 ? -13.305 23.014 -13.847 1.00 59.81 272 TYR A C 1
ATOM 2265 O O . TYR A 1 272 ? -13.352 22.291 -12.849 1.00 59.81 272 TYR A O 1
ATOM 2273 N N . VAL A 1 273 ? -14.051 24.117 -13.982 1.00 49.16 273 VAL A N 1
ATOM 2274 C CA . VAL A 1 273 ? -15.113 24.563 -13.059 1.00 49.16 273 VAL A CA 1
ATOM 2275 C C . VAL A 1 273 ? -16.458 24.382 -13.742 1.00 49.16 273 VAL A C 1
ATOM 2277 O O . VAL A 1 273 ? -17.360 23.815 -13.089 1.00 49.16 273 VAL A O 1
#